Protein AF-A0A1F5UUG7-F1 (afdb_monomer_lite)

Sequence (375 aa):
MRTSQTFKRTALALLLMALLSLFSLSSAMADEDKSVQEKIQQLQAMVNDLEAVVKSLTLQVQKVSETAISDLENFRPRLFTMENLTKDNTFEIKKLSGTVAKLSEMVEALSELPDQVAHLKSYVSDLDANLSSSVEALSNRMGAIELAVSKLQEGVEQSITLTNAFQENLGKLFSRLDADENILGALHGGIGSLAARLDDLEGRTATLSSAVAQVDSLSGMFSQFQVNLAEVAARQDKSETRWAQLKDMLDQLQMDFMQLKQSKGDGTTPATDTTLAARVDRLATRLSEVLTLVESNQKTVVDLQQSFTKMKDQLKIEILASIPNLPTEDTIRITIEEIAAKQIKEAQARADAAQGLAVVALLASMAAIVAALLL

Structure (mmCIF, N/CA/C/O backbone):
data_AF-A0A1F5UUG7-F1
#
_entry.id   AF-A0A1F5UUG7-F1
#
loop_
_atom_site.group_PDB
_atom_site.id
_atom_site.type_symbol
_atom_site.label_atom_id
_atom_site.label_alt_id
_atom_site.label_comp_id
_atom_site.label_asym_id
_atom_site.label_entity_id
_atom_site.label_seq_id
_atom_site.pdbx_PDB_ins_code
_atom_site.Cartn_x
_atom_site.Cartn_y
_atom_site.Cartn_z
_atom_site.occupancy
_atom_site.B_iso_or_equiv
_atom_site.auth_seq_id
_atom_site.auth_comp_id
_atom_site.auth_asym_id
_atom_site.auth_atom_id
_atom_site.pdbx_PDB_model_num
ATOM 1 N N . MET A 1 1 ? 106.999 11.936 -216.682 1.00 47.72 1 MET A N 1
ATOM 2 C CA . MET A 1 1 ? 107.858 13.134 -216.492 1.00 47.72 1 MET A CA 1
ATOM 3 C C . MET A 1 1 ? 106.974 14.220 -215.877 1.00 47.72 1 MET A C 1
ATOM 5 O O . MET A 1 1 ? 106.019 14.568 -216.542 1.00 47.72 1 MET A O 1
ATOM 9 N N . ARG A 1 2 ? 107.084 14.728 -214.639 1.00 37.59 2 ARG A N 1
ATOM 10 C CA . ARG A 1 2 ? 108.198 14.968 -213.698 1.00 37.59 2 ARG A CA 1
ATOM 11 C C . ARG A 1 2 ? 107.673 14.970 -212.226 1.00 37.59 2 ARG A C 1
ATOM 13 O O . ARG A 1 2 ? 106.819 15.774 -211.890 1.00 37.59 2 ARG A O 1
ATOM 20 N N . THR A 1 3 ? 108.213 14.063 -211.399 1.00 40.22 3 THR A N 1
ATOM 21 C CA . THR A 1 3 ? 108.768 14.227 -210.021 1.00 40.22 3 THR A CA 1
ATOM 22 C C . THR A 1 3 ? 107.962 14.779 -208.812 1.00 40.22 3 THR A C 1
ATOM 24 O O . THR A 1 3 ? 107.705 15.970 -208.717 1.00 40.22 3 THR A O 1
ATOM 27 N N . SER A 1 4 ? 107.811 13.928 -207.775 1.00 48.25 4 SER A N 1
ATOM 28 C CA . SER A 1 4 ? 108.182 14.174 -206.355 1.00 48.25 4 SER A CA 1
ATOM 29 C C . SER A 1 4 ? 107.587 15.384 -205.588 1.00 48.25 4 SER A C 1
ATOM 31 O O . SER A 1 4 ? 108.335 16.219 -205.079 1.00 48.25 4 SER A O 1
ATOM 33 N N . GLN A 1 5 ? 106.267 15.446 -205.378 1.00 46.50 5 GLN A N 1
ATOM 34 C CA . GLN A 1 5 ? 105.680 16.254 -204.281 1.00 46.50 5 GLN A CA 1
ATOM 35 C C . GLN A 1 5 ? 104.348 15.707 -203.724 1.00 46.50 5 GLN A C 1
ATOM 37 O O . GLN A 1 5 ? 103.641 16.375 -202.972 1.00 46.50 5 GLN A O 1
ATOM 42 N N . THR A 1 6 ? 104.032 14.453 -204.046 1.00 49.91 6 THR A N 1
ATOM 43 C CA . THR A 1 6 ? 103.043 13.619 -203.360 1.00 49.91 6 THR A CA 1
ATOM 44 C C . THR A 1 6 ? 103.674 13.012 -202.095 1.00 49.91 6 THR A C 1
ATOM 46 O O . THR A 1 6 ? 104.869 12.731 -202.076 1.00 49.91 6 THR A O 1
ATOM 49 N N . PHE A 1 7 ? 102.869 12.796 -201.049 1.00 47.50 7 PHE A N 1
ATOM 50 C CA . PHE A 1 7 ? 103.150 12.054 -199.799 1.00 47.50 7 PHE A CA 1
ATOM 51 C C . PHE A 1 7 ? 103.511 12.857 -198.527 1.00 47.50 7 PHE A C 1
ATOM 53 O O . PHE A 1 7 ? 102.981 12.545 -197.465 1.00 47.50 7 PHE A O 1
ATOM 60 N N . LYS A 1 8 ? 104.306 13.939 -198.575 1.00 50.44 8 LYS A N 1
ATOM 61 C CA . LYS A 1 8 ? 104.693 14.673 -197.337 1.00 50.44 8 LYS A CA 1
ATOM 62 C C . LYS A 1 8 ? 103.622 15.606 -196.755 1.00 50.44 8 LYS A C 1
ATOM 64 O O . LYS A 1 8 ? 103.634 15.867 -195.557 1.00 50.44 8 LYS A O 1
ATOM 69 N N . ARG A 1 9 ? 102.690 16.116 -197.566 1.00 50.03 9 ARG A N 1
ATOM 70 C CA . ARG A 1 9 ? 101.692 17.097 -197.092 1.00 50.03 9 ARG A CA 1
ATOM 71 C C . ARG A 1 9 ? 100.502 16.463 -196.370 1.00 50.03 9 ARG A C 1
ATOM 73 O O . ARG A 1 9 ? 99.949 17.079 -195.470 1.00 50.03 9 ARG A O 1
ATOM 80 N N . THR A 1 10 ? 100.169 15.217 -196.689 1.00 54.16 10 THR A N 1
ATOM 81 C CA . THR A 1 10 ? 99.052 14.502 -196.058 1.00 54.16 10 THR A CA 1
ATOM 82 C C . THR A 1 10 ? 99.427 13.912 -194.689 1.00 54.16 10 THR A C 1
ATOM 84 O O . THR A 1 10 ? 98.571 13.812 -193.820 1.00 54.16 10 THR A O 1
ATOM 87 N N . ALA A 1 11 ? 100.710 13.609 -194.445 1.00 53.19 11 ALA A N 1
ATOM 88 C CA . ALA A 1 11 ? 101.197 13.120 -193.148 1.00 53.19 11 ALA A CA 1
ATOM 89 C C . ALA A 1 11 ? 101.376 14.234 -192.093 1.00 53.19 11 ALA A C 1
ATOM 91 O O . ALA A 1 11 ? 101.198 13.994 -190.901 1.00 53.19 11 ALA A O 1
ATOM 92 N N . LEU A 1 12 ? 101.677 15.469 -192.516 1.00 53.12 12 LEU A N 1
ATOM 93 C CA . LEU A 1 12 ? 101.877 16.597 -191.596 1.00 53.12 12 LEU A CA 1
ATOM 94 C C . LEU A 1 12 ? 100.561 17.068 -190.946 1.00 53.12 12 LEU A C 1
ATOM 96 O O . LEU A 1 12 ? 100.554 17.478 -189.790 1.00 53.12 12 LEU A O 1
ATOM 100 N N . ALA A 1 13 ? 99.439 16.970 -191.666 1.00 55.00 13 ALA A N 1
ATOM 101 C CA . ALA A 1 13 ? 98.134 17.389 -191.152 1.00 55.00 13 ALA A CA 1
ATOM 102 C C . ALA A 1 13 ? 97.595 16.451 -190.051 1.00 55.00 13 ALA A C 1
ATOM 104 O O . ALA A 1 13 ? 96.954 16.916 -189.112 1.00 55.00 13 ALA A O 1
ATOM 105 N N . LEU A 1 14 ? 97.908 15.151 -190.111 1.00 54.53 14 LEU A N 1
ATOM 106 C CA . LEU A 1 14 ? 97.523 14.187 -189.070 1.00 54.53 14 LEU A CA 1
ATOM 107 C C . LEU A 1 14 ? 98.376 14.316 -187.796 1.00 54.53 14 LEU A C 1
ATOM 109 O O . LEU A 1 14 ? 97.864 14.114 -186.697 1.00 54.53 14 LEU A O 1
ATOM 113 N N . LEU A 1 15 ? 99.641 14.732 -187.915 1.00 54.91 15 LEU A N 1
ATOM 114 C CA . LEU A 1 15 ? 100.514 14.967 -186.759 1.00 54.91 15 LEU A CA 1
ATOM 115 C C . LEU A 1 15 ? 100.137 16.250 -185.994 1.00 54.91 15 LEU A C 1
ATOM 117 O O . LEU A 1 15 ? 100.281 16.302 -184.774 1.00 54.91 15 LEU A O 1
ATOM 121 N N . LEU A 1 16 ? 99.572 17.250 -186.682 1.00 52.16 16 LEU A N 1
ATOM 122 C CA . LEU A 1 16 ? 99.054 18.456 -186.031 1.00 52.16 16 LEU A CA 1
ATOM 123 C C . LEU A 1 16 ? 97.769 18.181 -185.226 1.00 52.16 16 LEU A C 1
ATOM 125 O O . LEU A 1 16 ? 97.584 18.767 -184.163 1.00 52.16 16 LEU A O 1
ATOM 129 N N . MET A 1 17 ? 96.913 17.254 -185.675 1.00 55.94 17 MET A N 1
ATOM 130 C CA . MET A 1 17 ? 95.735 16.844 -184.895 1.00 55.94 17 MET A CA 1
ATOM 131 C C . MET A 1 17 ? 96.100 16.025 -183.646 1.00 55.94 17 MET A C 1
ATOM 133 O O . MET A 1 17 ? 95.454 16.191 -182.617 1.00 55.94 17 MET A O 1
ATOM 137 N N . ALA A 1 18 ? 97.161 15.210 -183.685 1.00 54.19 18 ALA A N 1
ATOM 138 C CA . ALA A 1 18 ? 97.620 14.456 -182.511 1.00 54.19 18 ALA A CA 1
ATOM 139 C C . ALA A 1 18 ? 98.280 15.348 -181.434 1.00 54.19 18 ALA A C 1
ATOM 141 O O . ALA A 1 18 ? 98.173 15.070 -180.238 1.00 54.19 18 ALA A O 1
ATOM 142 N N . LEU A 1 19 ? 98.921 16.451 -181.835 1.00 51.53 19 LEU A N 1
ATOM 143 C CA . LEU A 1 19 ? 99.537 17.410 -180.908 1.00 51.53 19 LEU A CA 1
ATOM 144 C C . LEU A 1 19 ? 98.517 18.313 -180.197 1.00 51.53 19 LEU A C 1
ATOM 146 O O . LEU A 1 19 ? 98.765 18.707 -179.060 1.00 51.53 19 LEU A O 1
ATOM 150 N N . LEU A 1 20 ? 97.346 18.574 -180.792 1.00 49.44 20 LEU A N 1
ATOM 151 C CA . LEU A 1 20 ? 96.272 19.292 -180.094 1.00 49.44 20 LEU A CA 1
ATOM 152 C C . LEU A 1 20 ? 95.527 18.431 -179.058 1.00 49.44 20 LEU A C 1
ATOM 154 O O . LEU A 1 20 ? 94.980 18.989 -178.113 1.00 49.44 20 LEU A O 1
ATOM 158 N N . SER A 1 21 ? 95.569 17.097 -179.152 1.00 50.03 21 SER A N 1
ATOM 159 C CA . SER A 1 21 ? 94.991 16.208 -178.128 1.00 50.03 21 SER A CA 1
ATOM 160 C C . SER A 1 21 ? 95.863 16.005 -176.876 1.00 50.03 21 SER A C 1
ATOM 162 O O . SER A 1 21 ? 95.346 15.549 -175.859 1.00 50.03 21 SER A O 1
ATOM 164 N N . LEU A 1 22 ? 97.156 16.368 -176.895 1.00 49.19 22 LEU A N 1
ATOM 165 C CA . LEU A 1 22 ? 98.028 16.295 -175.705 1.00 49.19 22 LEU A CA 1
ATOM 166 C C . LEU A 1 22 ? 97.959 17.540 -174.805 1.00 49.19 22 LEU A C 1
ATOM 168 O O . LEU A 1 22 ? 98.323 17.466 -173.633 1.00 49.19 22 LEU A O 1
ATOM 172 N N . PHE A 1 23 ? 97.454 18.669 -175.306 1.00 50.16 23 PHE A N 1
ATOM 173 C CA . PHE A 1 23 ? 97.333 19.894 -174.506 1.00 50.16 23 PHE A CA 1
ATOM 174 C C . PHE A 1 23 ? 96.116 19.879 -173.558 1.00 50.16 23 PHE A C 1
ATOM 176 O O . PHE A 1 23 ? 96.006 20.727 -172.678 1.00 50.16 23 PHE A O 1
ATOM 183 N N . SER A 1 24 ? 95.235 18.879 -173.677 1.00 48.09 24 SER A N 1
ATOM 184 C CA . SER A 1 24 ? 94.053 18.699 -172.820 1.00 48.09 24 SER A CA 1
ATOM 185 C C . SER A 1 24 ? 94.305 17.877 -171.542 1.00 48.09 24 SER A C 1
ATOM 187 O O . SER A 1 24 ? 93.373 17.693 -170.767 1.00 48.09 24 SER A O 1
ATOM 189 N N . LEU A 1 25 ? 95.532 17.390 -171.293 1.00 49.94 25 LEU A N 1
ATOM 190 C CA . LEU A 1 25 ? 95.871 16.576 -170.106 1.00 49.94 25 LEU A CA 1
ATOM 191 C C . LEU A 1 25 ? 96.761 17.293 -169.067 1.00 49.94 25 LEU A C 1
ATOM 193 O O . LEU A 1 25 ? 96.869 16.829 -167.937 1.00 49.94 25 LEU A O 1
ATOM 197 N N . SER A 1 26 ? 97.371 18.437 -169.403 1.00 50.25 26 SER A N 1
ATOM 198 C CA . SER A 1 26 ? 98.323 19.139 -168.517 1.00 50.25 26 SER A CA 1
ATOM 199 C C . SER A 1 26 ? 97.681 20.154 -167.559 1.00 50.25 26 SER A C 1
ATOM 201 O O . SER A 1 26 ? 98.362 20.642 -166.660 1.00 50.25 26 SER A O 1
ATOM 203 N N . SER A 1 27 ? 96.396 20.485 -167.715 1.00 51.78 27 SER A N 1
ATOM 204 C CA . SER A 1 27 ? 95.697 21.429 -166.828 1.00 51.78 27 SER A CA 1
ATOM 205 C C . SER A 1 27 ? 95.029 20.767 -165.617 1.00 51.78 27 SER A C 1
ATOM 207 O O . SER A 1 27 ? 94.607 21.476 -164.715 1.00 51.78 27 SER A O 1
ATOM 209 N N . ALA A 1 28 ? 94.941 19.432 -165.566 1.00 54.53 28 ALA A N 1
ATOM 210 C CA . ALA A 1 28 ? 94.252 18.713 -164.489 1.00 54.53 28 ALA A CA 1
ATOM 211 C C . ALA A 1 28 ? 95.126 18.436 -163.245 1.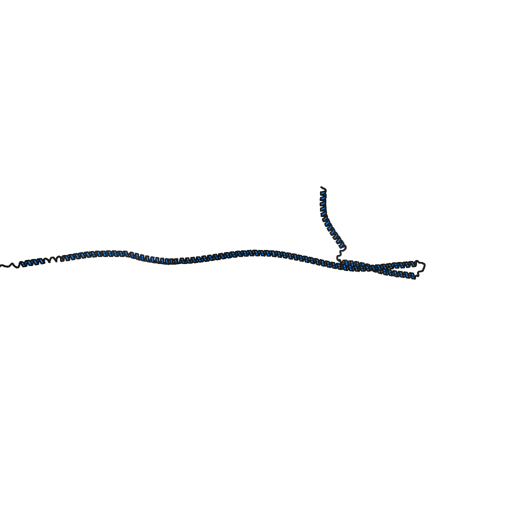00 54.53 28 ALA A C 1
ATOM 213 O O . ALA A 1 28 ? 94.585 18.272 -162.160 1.00 54.53 28 ALA A O 1
ATOM 214 N N . MET A 1 29 ? 96.462 18.417 -163.366 1.00 55.88 29 MET A N 1
ATOM 215 C CA . MET A 1 29 ? 97.364 18.096 -162.239 1.00 55.88 29 MET A CA 1
ATOM 216 C C . MET A 1 29 ? 97.867 19.307 -161.435 1.00 55.88 29 MET A C 1
ATOM 218 O O . MET A 1 29 ? 98.397 19.128 -160.345 1.00 55.88 29 MET A O 1
ATOM 222 N N . ALA A 1 30 ? 97.678 20.539 -161.915 1.00 55.88 30 ALA A N 1
ATOM 223 C CA . ALA A 1 30 ? 98.018 21.749 -161.152 1.00 55.88 30 ALA A CA 1
ATOM 224 C C . ALA A 1 30 ? 96.919 22.166 -160.149 1.00 55.88 30 ALA A C 1
ATOM 226 O O . ALA A 1 30 ? 97.205 22.884 -159.193 1.00 55.88 30 ALA A O 1
ATOM 227 N N . ASP A 1 31 ? 95.679 21.701 -160.340 1.00 55.97 31 ASP A N 1
ATOM 228 C CA . ASP A 1 31 ? 94.555 21.970 -159.429 1.00 55.97 31 ASP A CA 1
ATOM 229 C C . ASP A 1 31 ? 94.564 21.059 -158.182 1.00 55.97 31 ASP A C 1
ATOM 231 O O . ASP A 1 31 ? 94.025 21.421 -157.136 1.00 55.97 31 ASP A O 1
ATOM 235 N N . GLU A 1 32 ? 95.209 19.888 -158.248 1.00 58.16 32 GLU A N 1
ATOM 236 C CA . GLU A 1 32 ? 95.175 18.898 -157.162 1.00 58.16 32 GLU A CA 1
ATOM 237 C C . GLU A 1 32 ? 96.135 19.240 -156.002 1.00 58.16 32 GLU A C 1
ATOM 239 O O . GLU A 1 32 ? 95.782 19.073 -154.835 1.00 58.16 32 GLU A O 1
ATOM 244 N N . ASP A 1 33 ? 97.305 19.818 -156.290 1.00 60.03 33 ASP A N 1
ATOM 245 C CA . ASP A 1 33 ? 98.311 20.192 -155.276 1.00 60.03 33 ASP A CA 1
ATOM 246 C C . ASP A 1 33 ? 97.872 21.417 -154.443 1.00 60.03 33 ASP A C 1
ATOM 248 O O . ASP A 1 33 ? 98.052 21.486 -153.224 1.00 60.03 33 ASP A O 1
ATOM 252 N N . LYS A 1 34 ? 97.161 22.354 -155.084 1.00 65.81 34 LYS A N 1
ATOM 253 C CA . LYS A 1 34 ? 96.557 23.515 -154.416 1.00 65.81 34 LYS A CA 1
ATOM 254 C C . LYS A 1 34 ? 95.441 23.099 -153.447 1.00 65.81 34 LYS A C 1
ATOM 256 O O . LYS A 1 34 ? 95.354 23.620 -152.337 1.00 65.81 34 LYS A O 1
ATOM 261 N N . SER A 1 35 ? 94.659 22.087 -153.828 1.00 71.81 35 SER A N 1
ATOM 262 C CA . SER A 1 35 ? 93.601 21.478 -153.007 1.00 71.81 35 SER A CA 1
ATOM 263 C C . SER A 1 35 ? 94.145 20.793 -151.742 1.00 71.81 35 SER A C 1
ATOM 265 O O . SER A 1 35 ? 93.545 20.891 -150.668 1.00 71.81 35 SER A O 1
ATOM 267 N N . VAL A 1 36 ? 95.313 20.144 -151.811 1.00 74.06 36 VAL A N 1
ATOM 268 C CA . VAL A 1 36 ? 95.949 19.534 -150.626 1.00 74.06 36 VAL A CA 1
ATOM 269 C C . VAL A 1 36 ? 96.448 20.601 -149.649 1.00 74.06 36 VAL A C 1
ATOM 271 O O . VAL A 1 36 ? 96.260 20.466 -148.439 1.00 74.06 36 VAL A O 1
ATOM 274 N N . GLN A 1 37 ? 97.041 21.683 -150.151 1.00 70.00 37 GLN A N 1
ATOM 275 C CA . GLN A 1 37 ? 97.552 22.763 -149.307 1.00 70.00 37 GLN A CA 1
ATOM 276 C C . GLN A 1 37 ? 96.420 23.540 -148.616 1.00 70.00 37 GLN A C 1
ATOM 278 O O . GLN A 1 37 ? 96.522 23.854 -147.426 1.00 70.00 37 GLN A O 1
ATOM 283 N N . GLU A 1 38 ? 95.310 23.765 -149.325 1.00 74.62 38 GLU A N 1
ATOM 284 C CA . GLU A 1 38 ? 94.077 24.306 -148.746 1.00 74.62 38 GLU A CA 1
ATOM 285 C C . GLU A 1 38 ? 93.524 23.382 -147.652 1.00 74.62 38 GLU A C 1
ATOM 287 O O . GLU A 1 38 ? 93.192 23.865 -146.572 1.00 74.62 38 GLU A O 1
ATOM 292 N N . LYS A 1 39 ? 93.527 22.054 -147.848 1.00 78.31 39 LYS A N 1
ATOM 293 C CA . LYS A 1 39 ? 93.129 21.091 -146.803 1.00 78.31 39 LYS A CA 1
ATOM 294 C C . LYS A 1 39 ? 94.040 21.109 -145.579 1.00 78.31 39 LYS A C 1
ATOM 296 O O . LYS A 1 39 ? 93.538 20.967 -144.469 1.00 78.31 39 LYS A O 1
ATOM 301 N N . ILE A 1 40 ? 95.354 21.277 -145.741 1.00 78.19 40 ILE A N 1
ATOM 302 C CA . ILE A 1 40 ? 96.282 21.383 -144.601 1.00 78.19 40 ILE A CA 1
ATOM 303 C C . ILE A 1 40 ? 96.005 22.662 -143.811 1.00 78.19 40 ILE A C 1
ATOM 305 O O . ILE A 1 40 ? 95.895 22.605 -142.589 1.00 78.19 40 ILE A O 1
ATOM 309 N N . GLN A 1 41 ? 95.822 23.799 -144.488 1.00 75.62 41 GLN A N 1
ATOM 310 C CA . GLN A 1 41 ? 95.442 25.042 -143.811 1.00 75.62 41 GLN A CA 1
ATOM 311 C C . GLN A 1 41 ? 94.080 24.920 -143.124 1.00 75.62 41 GLN A C 1
ATOM 313 O O . GLN A 1 41 ? 93.916 25.389 -141.999 1.00 75.62 41 GLN A O 1
ATOM 318 N N . GLN A 1 42 ? 93.127 24.237 -143.759 1.00 80.44 42 GLN A N 1
ATOM 319 C CA . GLN A 1 42 ? 91.809 23.975 -143.195 1.00 80.44 42 GLN A CA 1
ATOM 320 C C . GLN A 1 42 ? 91.895 23.070 -141.959 1.00 80.44 42 GLN A C 1
ATOM 322 O O . GLN A 1 42 ? 91.279 23.372 -140.943 1.00 80.44 42 GLN A O 1
ATOM 327 N N . LEU A 1 43 ? 92.714 22.016 -141.993 1.00 80.94 43 LEU A N 1
ATOM 328 C CA . LEU A 1 43 ? 92.980 21.156 -140.838 1.00 80.94 43 LEU A CA 1
ATOM 329 C C . LEU A 1 43 ? 93.669 21.920 -139.706 1.00 80.94 43 LEU A C 1
ATOM 331 O O . LEU A 1 43 ? 93.343 21.705 -138.546 1.00 80.94 43 LEU A O 1
ATOM 335 N N . GLN A 1 44 ? 94.583 22.834 -140.018 1.00 80.44 44 GLN A N 1
ATOM 336 C CA . GLN A 1 44 ? 95.275 23.638 -139.013 1.00 80.44 44 GLN A CA 1
ATOM 337 C C . GLN A 1 44 ? 94.339 24.659 -138.358 1.00 80.44 44 GLN A C 1
ATOM 339 O O . GLN A 1 44 ? 94.374 24.835 -137.142 1.00 80.44 44 GLN A O 1
ATOM 344 N N . ALA A 1 45 ? 93.449 25.269 -139.146 1.00 78.00 45 ALA A N 1
ATOM 345 C CA . ALA A 1 45 ? 92.361 26.092 -138.630 1.00 78.00 45 ALA A CA 1
ATOM 346 C C . ALA A 1 45 ? 91.419 25.266 -137.742 1.00 78.00 45 ALA A C 1
ATOM 348 O O . ALA A 1 45 ? 91.140 25.668 -136.618 1.00 78.00 45 ALA A O 1
ATOM 349 N N . MET A 1 46 ? 91.028 24.065 -138.181 1.00 81.19 46 MET A N 1
ATOM 350 C CA . MET A 1 46 ? 90.205 23.151 -137.383 1.00 81.19 46 MET A CA 1
ATOM 351 C C . MET A 1 46 ? 90.889 22.722 -136.081 1.00 81.19 46 MET A C 1
ATOM 353 O O . MET A 1 46 ? 90.218 22.610 -135.062 1.00 81.19 46 MET A O 1
ATOM 357 N N . VAL A 1 47 ? 92.203 22.481 -136.084 1.00 85.06 47 VAL A N 1
ATOM 358 C CA . VAL A 1 47 ? 92.965 22.142 -134.871 1.00 85.06 47 VAL A CA 1
ATOM 359 C C . VAL A 1 47 ? 93.005 23.326 -133.908 1.00 85.06 47 VAL A C 1
ATOM 361 O O . VAL A 1 47 ? 92.802 23.132 -132.713 1.00 85.06 47 VAL A O 1
ATOM 364 N N . ASN A 1 48 ? 93.200 24.545 -134.412 1.00 83.19 48 ASN A N 1
ATOM 365 C CA . ASN A 1 48 ? 93.181 25.752 -133.584 1.00 83.19 48 ASN A CA 1
ATOM 366 C C . ASN A 1 48 ? 91.787 26.017 -132.995 1.00 83.19 48 ASN A C 1
ATOM 368 O O . ASN A 1 48 ? 91.666 26.340 -131.812 1.00 83.19 48 ASN A O 1
ATOM 372 N N . ASP A 1 49 ? 90.732 25.825 -133.789 1.00 85.62 49 ASP A N 1
ATOM 373 C CA . ASP A 1 49 ? 89.348 25.912 -133.321 1.00 85.62 49 ASP A CA 1
ATOM 374 C C . ASP A 1 49 ? 89.056 24.830 -132.278 1.00 85.62 49 ASP A C 1
ATOM 376 O O . ASP A 1 49 ? 88.433 25.103 -131.252 1.00 85.62 49 ASP A O 1
ATOM 380 N N . LEU A 1 50 ? 89.558 23.610 -132.486 1.00 85.94 50 LEU A N 1
ATOM 381 C CA . LEU A 1 50 ? 89.419 22.523 -131.524 1.00 85.94 50 LEU A CA 1
ATOM 382 C C . LEU A 1 50 ? 90.161 22.834 -130.219 1.00 85.94 50 LEU A C 1
ATOM 384 O O . LEU A 1 50 ? 89.625 22.579 -129.145 1.00 85.94 50 LEU A O 1
ATOM 388 N N . GLU A 1 51 ? 91.350 23.435 -130.279 1.00 88.00 51 GLU A N 1
ATOM 389 C CA . GLU A 1 51 ? 92.076 23.893 -129.092 1.00 88.00 51 GLU A CA 1
ATOM 390 C C . GLU A 1 51 ? 91.286 24.975 -128.337 1.00 88.00 51 GLU A C 1
ATOM 392 O O . GLU A 1 51 ? 91.190 24.938 -127.105 1.00 88.00 51 GLU A O 1
ATOM 397 N N . ALA A 1 52 ? 90.663 25.910 -129.058 1.00 84.00 52 ALA A N 1
ATOM 398 C CA . ALA A 1 52 ? 89.798 26.926 -128.468 1.00 84.00 52 ALA A CA 1
ATOM 399 C C . ALA A 1 52 ? 88.552 26.307 -127.811 1.00 84.00 52 ALA A C 1
ATOM 401 O O . ALA A 1 52 ? 88.193 26.681 -126.690 1.00 84.00 52 ALA A O 1
ATOM 402 N N . VAL A 1 53 ? 87.931 25.316 -128.458 1.00 88.75 53 VAL A N 1
ATOM 403 C CA . VAL A 1 53 ? 86.811 24.544 -127.904 1.00 88.75 53 VAL A CA 1
ATOM 404 C C . VAL A 1 53 ? 87.247 23.791 -126.649 1.00 88.75 53 VAL A C 1
ATOM 406 O O . VAL A 1 53 ? 86.566 23.883 -125.634 1.00 88.75 53 VAL A O 1
ATOM 409 N N . VAL A 1 54 ? 88.399 23.116 -126.657 1.00 89.44 54 VAL A N 1
ATOM 410 C CA . VAL A 1 54 ? 88.933 22.407 -125.482 1.00 89.44 54 VAL A CA 1
ATOM 411 C C . VAL A 1 54 ? 89.200 23.371 -124.329 1.00 89.44 54 VAL A C 1
ATOM 413 O O . VAL A 1 54 ? 88.822 23.069 -123.197 1.00 89.44 54 VAL A O 1
ATOM 416 N N . LYS A 1 55 ? 89.775 24.553 -124.580 1.00 89.62 55 LYS A N 1
ATOM 417 C CA . LYS A 1 55 ? 89.945 25.586 -123.543 1.00 89.62 55 LYS A CA 1
ATOM 418 C C . LYS A 1 55 ? 88.602 26.073 -123.008 1.00 89.62 55 LYS A C 1
ATOM 420 O O . LYS A 1 55 ? 88.442 26.189 -121.795 1.00 89.62 55 LYS A O 1
ATOM 425 N N . SER A 1 56 ? 87.626 26.304 -123.886 1.00 89.12 56 SER A N 1
ATOM 426 C CA . SER A 1 56 ? 86.273 26.704 -123.488 1.00 89.12 56 SER A CA 1
ATOM 427 C C . SER A 1 56 ? 85.595 25.635 -122.630 1.00 89.12 56 SER A C 1
ATOM 429 O O . SER A 1 56 ? 85.084 25.950 -121.559 1.00 89.12 56 SER A O 1
ATOM 431 N N . LEU A 1 57 ? 85.654 24.365 -123.041 1.00 90.50 57 LEU A N 1
ATOM 432 C CA . LEU A 1 57 ? 85.144 23.240 -122.261 1.00 90.50 57 LEU A CA 1
ATOM 433 C C . LEU A 1 57 ? 85.880 23.094 -120.933 1.00 90.50 57 LEU A C 1
ATOM 435 O O . LEU A 1 57 ? 85.232 22.866 -119.922 1.00 90.50 57 LEU A O 1
ATOM 439 N N . THR A 1 58 ? 87.200 23.268 -120.906 1.00 89.88 58 THR A N 1
ATOM 440 C CA . THR A 1 58 ? 87.990 23.204 -119.668 1.00 89.88 58 THR A CA 1
ATOM 441 C C . THR A 1 58 ? 87.519 24.264 -118.679 1.00 89.88 58 THR A C 1
ATOM 443 O O . THR A 1 58 ? 87.273 23.955 -117.517 1.00 89.88 58 THR A O 1
ATOM 446 N N . LEU A 1 59 ? 87.296 25.493 -119.149 1.00 90.25 59 LEU A N 1
ATOM 447 C CA . LEU A 1 59 ? 86.765 26.576 -118.324 1.00 90.25 59 LEU A CA 1
ATOM 448 C C . LEU A 1 59 ? 85.310 26.339 -117.905 1.00 90.25 59 LEU A C 1
ATOM 450 O O . LEU A 1 59 ? 84.948 26.652 -116.775 1.00 90.25 59 LEU A O 1
ATOM 454 N N . GLN A 1 60 ? 84.468 25.777 -118.777 1.00 91.19 60 GLN A N 1
ATOM 455 C CA . GLN A 1 60 ? 83.094 25.412 -118.422 1.00 91.19 60 GLN A CA 1
ATOM 456 C C . GLN A 1 60 ? 83.066 24.309 -117.364 1.00 91.19 60 GLN A C 1
ATOM 458 O O . GLN A 1 60 ? 82.352 24.444 -116.376 1.00 91.19 60 GLN A O 1
ATOM 463 N N . VAL A 1 61 ? 83.870 23.257 -117.531 1.00 89.81 61 VAL A N 1
ATOM 464 C CA . VAL A 1 61 ? 84.021 22.173 -116.554 1.00 89.81 61 VAL A CA 1
ATOM 465 C C . VAL A 1 61 ? 84.538 22.728 -115.235 1.00 89.81 61 VAL A C 1
ATOM 467 O O . VAL A 1 61 ? 83.973 22.410 -114.193 1.00 89.81 61 VAL A O 1
ATOM 470 N N . GLN A 1 62 ? 85.540 23.606 -115.268 1.00 91.25 62 GLN A N 1
ATOM 471 C CA . GLN A 1 62 ? 86.058 24.250 -114.069 1.00 91.25 62 GLN A CA 1
ATOM 472 C C . GLN A 1 62 ? 84.970 25.076 -113.374 1.00 91.25 62 GLN A C 1
ATOM 474 O O . GLN A 1 62 ? 84.684 24.832 -112.206 1.00 91.25 62 GLN A O 1
ATOM 479 N N . LYS A 1 63 ? 84.269 25.954 -114.097 1.00 90.00 63 LYS A N 1
ATOM 480 C CA . LYS A 1 63 ? 83.181 26.768 -113.540 1.00 90.00 63 LYS A CA 1
ATOM 481 C C . LYS A 1 63 ? 82.047 25.919 -112.962 1.00 90.00 63 LYS A C 1
ATOM 483 O O . LYS A 1 63 ? 81.539 26.228 -111.886 1.00 90.00 63 LYS A O 1
ATOM 488 N N . VAL A 1 64 ? 81.644 24.854 -113.657 1.00 89.38 64 VAL A N 1
ATOM 489 C CA . VAL A 1 64 ? 80.618 23.915 -113.177 1.00 89.38 64 VAL A CA 1
ATOM 490 C C . VAL A 1 64 ? 81.107 23.183 -111.930 1.00 89.38 64 VAL A C 1
ATOM 492 O O . VAL A 1 64 ? 80.351 23.077 -110.970 1.00 89.38 64 VAL A O 1
ATOM 495 N N . SER A 1 65 ? 82.363 22.731 -111.906 1.00 88.81 65 SER A N 1
ATOM 496 C CA . SER A 1 65 ? 82.947 22.059 -110.743 1.00 88.81 65 SER A CA 1
ATOM 497 C C . SER A 1 65 ? 83.044 22.984 -109.531 1.00 88.81 65 SER A C 1
ATOM 499 O O . SER A 1 65 ? 82.620 22.596 -108.451 1.00 88.81 65 SER A O 1
ATOM 501 N N . GLU A 1 66 ? 83.501 24.224 -109.709 1.00 90.38 66 GLU A N 1
ATOM 502 C CA . GLU A 1 66 ? 83.595 25.224 -108.642 1.00 90.38 66 GLU A CA 1
ATOM 503 C C . GLU A 1 66 ? 82.207 25.588 -108.105 1.00 90.38 66 GLU A C 1
ATOM 505 O O . GLU A 1 66 ? 82.019 25.669 -106.893 1.00 90.38 66 GLU A O 1
ATOM 510 N N . THR A 1 67 ? 81.211 25.721 -108.989 1.00 89.75 67 THR A N 1
ATOM 511 C CA . THR A 1 67 ? 79.816 25.972 -108.591 1.00 89.75 67 THR A CA 1
ATOM 512 C C . THR A 1 67 ? 79.245 24.788 -107.808 1.00 89.75 67 THR A C 1
ATOM 514 O O . THR A 1 67 ? 78.718 24.975 -106.718 1.00 89.75 67 THR A O 1
ATOM 517 N N . ALA A 1 68 ? 79.405 23.558 -108.307 1.00 87.69 68 ALA A N 1
ATOM 518 C CA . ALA A 1 68 ? 78.910 22.356 -107.638 1.00 87.69 68 ALA A CA 1
ATOM 519 C C . ALA A 1 68 ? 79.601 22.109 -106.286 1.00 87.69 68 ALA A C 1
ATOM 521 O O . ALA A 1 68 ? 78.947 21.702 -105.327 1.00 87.69 68 ALA A O 1
ATOM 522 N N . ILE A 1 69 ? 80.909 22.376 -106.193 1.00 90.69 69 ILE A N 1
ATOM 523 C CA . ILE A 1 69 ? 81.664 22.309 -104.936 1.00 90.69 69 ILE A CA 1
ATOM 524 C C . ILE A 1 69 ? 81.147 23.369 -103.964 1.00 90.69 69 ILE A C 1
ATOM 526 O O . ILE A 1 69 ? 80.855 23.029 -102.822 1.00 90.69 69 ILE A O 1
ATOM 530 N N . SER A 1 70 ? 80.963 24.616 -104.407 1.00 88.31 70 SER A N 1
ATOM 531 C CA . SER A 1 70 ? 80.426 25.685 -103.559 1.00 88.31 70 SER A CA 1
ATOM 532 C C . SER A 1 70 ? 79.015 25.366 -103.053 1.00 88.31 70 SER A C 1
ATOM 534 O O . SER A 1 70 ? 78.735 25.518 -101.864 1.00 88.31 70 SER A O 1
ATOM 536 N N . ASP A 1 71 ? 78.136 24.844 -103.911 1.00 90.81 71 ASP A N 1
ATOM 537 C CA . ASP A 1 71 ? 76.790 24.419 -103.521 1.00 90.81 71 ASP A CA 1
ATOM 538 C C . ASP A 1 71 ? 76.825 23.264 -102.507 1.00 90.81 71 ASP A C 1
ATOM 540 O O . ASP A 1 71 ? 76.072 23.281 -101.530 1.00 90.81 71 ASP A O 1
ATOM 544 N N . LEU A 1 72 ? 77.732 22.293 -102.680 1.00 90.12 72 LEU A N 1
ATOM 545 C CA . LEU A 1 72 ? 77.953 21.200 -101.725 1.00 90.12 72 LEU A CA 1
ATOM 546 C C . LEU A 1 72 ? 78.499 21.704 -100.382 1.00 90.12 72 LEU A C 1
ATOM 548 O O . LEU A 1 72 ? 78.031 21.270 -99.324 1.00 90.12 72 LEU A O 1
ATOM 552 N N . GLU A 1 73 ? 79.451 22.636 -100.405 1.00 89.19 73 GLU A N 1
ATOM 553 C CA . GLU A 1 73 ? 79.994 23.271 -99.203 1.00 89.19 73 GLU A CA 1
ATOM 554 C C . GLU A 1 73 ? 78.917 24.063 -98.455 1.00 89.19 73 GLU A C 1
ATOM 556 O O . GLU A 1 73 ? 78.830 23.960 -97.231 1.00 89.19 73 GLU A O 1
ATOM 561 N N . ASN A 1 74 ? 78.027 24.751 -99.176 1.00 90.06 74 ASN A N 1
ATOM 562 C CA . ASN A 1 74 ? 76.867 25.444 -98.613 1.00 90.06 74 ASN A CA 1
ATOM 563 C C . ASN A 1 74 ? 75.789 24.478 -98.082 1.00 90.06 74 ASN A C 1
ATOM 565 O O . ASN A 1 74 ? 75.033 24.822 -97.167 1.00 90.06 74 ASN A O 1
ATOM 569 N N . PHE A 1 75 ? 75.706 23.254 -98.613 1.00 92.38 75 PHE A N 1
ATOM 570 C CA . PHE A 1 75 ? 74.755 22.237 -98.154 1.00 92.38 75 PHE A CA 1
ATOM 571 C C . PHE A 1 75 ? 75.182 21.578 -96.837 1.00 92.38 75 PHE A C 1
ATOM 573 O O . PHE A 1 75 ? 74.338 21.238 -96.006 1.00 92.38 75 PHE A O 1
ATOM 580 N N . ARG A 1 76 ? 76.491 21.432 -96.608 1.00 91.25 76 ARG A N 1
ATOM 581 C CA . ARG A 1 76 ? 77.057 20.798 -95.408 1.00 91.25 76 ARG A CA 1
ATOM 582 C C . ARG A 1 76 ? 76.579 21.404 -94.076 1.00 91.25 76 ARG A C 1
ATOM 584 O O . ARG A 1 76 ? 76.127 20.631 -93.229 1.00 91.25 76 ARG A O 1
ATOM 591 N N . PRO A 1 77 ? 76.622 22.733 -93.846 1.00 91.25 77 PRO A N 1
ATOM 592 C CA . PRO A 1 77 ? 76.116 23.312 -92.603 1.00 91.25 77 PRO A CA 1
ATOM 593 C C . PRO A 1 77 ? 74.601 23.130 -92.462 1.00 91.25 77 PRO A C 1
ATOM 595 O O . PRO A 1 77 ? 74.125 22.862 -91.363 1.00 91.25 77 PRO A O 1
ATOM 598 N N . ARG A 1 78 ? 73.840 23.184 -93.567 1.00 93.56 78 ARG A N 1
ATOM 599 C CA . ARG A 1 78 ? 72.387 22.937 -93.554 1.00 93.56 78 ARG A CA 1
ATOM 600 C C . ARG A 1 78 ? 72.062 21.502 -93.140 1.00 93.56 78 ARG A C 1
ATOM 602 O O . ARG A 1 78 ? 71.141 21.299 -92.354 1.00 93.56 78 ARG A O 1
ATOM 609 N N . LEU A 1 79 ? 72.833 20.527 -93.629 1.00 94.00 79 LEU A N 1
ATOM 610 C CA . LEU A 1 79 ? 72.707 19.122 -93.237 1.00 94.00 79 LEU A CA 1
ATOM 611 C C . LEU A 1 79 ? 72.985 18.938 -91.739 1.00 94.00 79 LEU A C 1
ATOM 613 O O . LEU A 1 79 ? 72.210 18.278 -91.055 1.00 94.00 79 LEU A O 1
ATOM 617 N N . PHE A 1 80 ? 74.034 19.579 -91.218 1.00 92.94 80 PHE A N 1
ATOM 618 C CA . PHE A 1 80 ? 74.350 19.543 -89.788 1.00 92.94 80 PHE A CA 1
ATOM 619 C C . PHE A 1 80 ? 73.236 20.164 -88.927 1.00 92.94 80 PHE A C 1
ATOM 621 O O . PHE A 1 80 ? 72.829 19.583 -87.922 1.00 92.94 80 PHE A O 1
ATOM 628 N N . THR A 1 81 ? 72.682 21.311 -89.336 1.00 94.38 81 THR A N 1
ATOM 629 C CA . THR A 1 81 ? 71.524 21.919 -88.660 1.00 94.38 81 THR A CA 1
ATOM 630 C C . THR A 1 81 ? 70.313 20.988 -88.674 1.00 94.38 81 THR A C 1
ATOM 632 O O . THR A 1 81 ? 69.653 20.830 -87.650 1.00 94.38 81 THR A O 1
ATOM 635 N N . MET A 1 82 ? 70.033 20.342 -89.808 1.00 94.50 82 MET A N 1
ATOM 636 C CA . MET A 1 82 ? 68.922 19.398 -89.931 1.00 94.50 82 MET A CA 1
ATOM 637 C C . MET A 1 82 ? 69.114 18.163 -89.038 1.00 94.50 82 MET A C 1
ATOM 639 O O . MET A 1 82 ? 68.153 17.705 -88.418 1.00 94.50 82 MET A O 1
ATOM 643 N N . GLU A 1 83 ? 70.338 17.645 -88.923 1.00 95.31 83 GLU A N 1
ATOM 644 C CA . GLU A 1 83 ? 70.651 16.524 -88.031 1.00 95.31 83 GLU A CA 1
ATOM 645 C C . GLU A 1 83 ? 70.411 16.893 -86.560 1.00 95.31 83 GLU A C 1
ATOM 647 O O . GLU A 1 83 ? 69.789 16.125 -85.823 1.00 95.31 83 GLU A O 1
ATOM 652 N N . ASN A 1 84 ? 70.835 18.088 -86.139 1.00 94.50 84 ASN A N 1
ATOM 653 C CA . ASN A 1 84 ? 70.606 18.560 -84.773 1.00 94.50 84 ASN A CA 1
ATOM 654 C C . ASN A 1 84 ? 69.116 18.773 -84.485 1.00 94.50 84 ASN A C 1
ATOM 656 O O . ASN A 1 84 ? 68.620 18.248 -83.494 1.00 94.50 84 ASN A O 1
ATOM 660 N N . LEU A 1 85 ? 68.374 19.416 -85.395 1.00 96.56 85 LEU A N 1
ATOM 661 C CA . LEU A 1 85 ? 66.917 19.550 -85.266 1.00 96.56 85 LEU A CA 1
ATOM 662 C C . LEU A 1 85 ? 66.220 18.187 -85.180 1.00 96.56 85 LEU A C 1
ATOM 664 O O . LEU A 1 85 ? 65.256 18.024 -84.438 1.00 96.56 85 LEU A O 1
ATOM 668 N N . THR A 1 86 ? 66.713 17.188 -85.913 1.00 95.50 86 THR A N 1
ATOM 669 C CA . THR A 1 86 ? 66.176 15.822 -85.850 1.00 95.50 86 THR A CA 1
ATOM 670 C C . THR A 1 86 ? 66.417 15.192 -84.476 1.00 95.50 86 THR A C 1
ATOM 672 O O . THR A 1 86 ? 65.511 14.556 -83.931 1.00 95.50 86 THR A O 1
ATOM 675 N N . LYS A 1 87 ? 67.602 15.387 -83.883 1.00 95.69 87 LYS A N 1
ATOM 676 C CA . LYS A 1 87 ? 67.919 14.917 -82.523 1.00 95.69 87 LYS A CA 1
ATOM 677 C C . LYS A 1 87 ? 67.058 15.617 -81.471 1.00 95.69 87 LYS A C 1
ATOM 679 O O . LYS A 1 87 ? 66.465 14.930 -80.640 1.00 95.69 87 LYS A O 1
ATOM 684 N N . ASP A 1 88 ? 66.930 16.938 -81.554 1.00 96.75 88 ASP A N 1
ATOM 685 C CA . ASP A 1 88 ? 66.123 17.737 -80.627 1.00 96.75 88 ASP A CA 1
ATOM 686 C C . ASP A 1 88 ? 64.644 17.334 -80.697 1.00 96.75 88 ASP A C 1
ATOM 688 O O . ASP A 1 88 ? 64.027 17.027 -79.676 1.00 96.75 88 ASP A O 1
ATOM 692 N N . ASN A 1 89 ? 64.095 17.203 -81.908 1.00 96.75 89 ASN A N 1
ATOM 693 C CA . ASN A 1 89 ? 62.724 16.733 -82.105 1.00 96.75 89 ASN A CA 1
ATOM 694 C C . ASN A 1 89 ? 62.526 15.308 -81.578 1.00 96.75 89 ASN A C 1
ATOM 696 O O . ASN A 1 89 ? 61.497 15.014 -80.975 1.00 96.75 89 ASN A O 1
ATOM 700 N N . THR A 1 90 ? 63.507 14.418 -81.757 1.00 96.56 90 THR A N 1
ATOM 701 C CA . THR A 1 90 ? 63.447 13.053 -81.207 1.00 96.56 90 THR A CA 1
ATOM 702 C C . THR A 1 90 ? 63.382 13.075 -79.679 1.00 96.56 90 THR A C 1
ATOM 704 O O . THR A 1 90 ? 62.619 12.316 -79.075 1.00 96.56 90 THR A O 1
ATOM 707 N N . PHE A 1 91 ? 64.155 13.955 -79.041 1.00 95.88 91 PHE A N 1
ATOM 708 C CA . PHE A 1 91 ? 64.136 14.120 -77.592 1.00 95.88 91 PHE A CA 1
ATOM 709 C C . PHE A 1 91 ? 62.790 14.665 -77.092 1.00 95.88 91 PHE A C 1
ATOM 711 O O . PHE A 1 91 ? 62.203 14.087 -76.173 1.00 95.88 91 PHE A O 1
ATOM 718 N N . GLU A 1 92 ? 62.254 15.711 -77.725 1.00 97.44 92 GLU A N 1
ATOM 719 C CA . GLU A 1 92 ? 60.951 16.280 -77.357 1.00 97.44 92 GLU A CA 1
ATOM 720 C C . GLU A 1 92 ? 59.798 15.292 -77.589 1.00 97.44 92 GLU A C 1
ATOM 722 O O . GLU A 1 92 ? 58.919 15.170 -76.737 1.00 97.44 92 GLU A O 1
ATOM 727 N N . ILE A 1 93 ? 59.832 14.496 -78.665 1.00 97.25 93 ILE A N 1
ATOM 728 C CA . ILE A 1 93 ? 58.861 13.411 -78.894 1.00 97.25 93 ILE A CA 1
ATOM 729 C C . ILE A 1 93 ? 58.913 12.390 -77.754 1.00 97.25 93 ILE A C 1
ATOM 731 O O . ILE A 1 93 ? 57.869 11.969 -77.252 1.00 97.25 93 ILE A O 1
ATOM 735 N N . LYS A 1 94 ? 60.111 12.007 -77.296 1.00 96.44 94 LYS A N 1
ATOM 736 C CA . LYS A 1 94 ? 60.258 11.068 -76.176 1.00 96.44 94 LYS A CA 1
ATOM 737 C C . LYS A 1 94 ? 59.695 11.646 -74.875 1.00 96.44 94 LYS A C 1
ATOM 739 O O . LYS A 1 94 ? 59.024 10.936 -74.127 1.00 96.44 94 LYS A O 1
ATOM 744 N N . LYS A 1 95 ? 59.931 12.934 -74.619 1.00 96.88 95 LYS A N 1
ATOM 745 C CA . LYS A 1 95 ? 59.379 13.647 -73.461 1.00 96.88 95 LYS A CA 1
ATOM 746 C C . LYS A 1 95 ? 57.850 13.712 -73.520 1.00 96.88 95 LYS A C 1
ATOM 748 O O . LYS A 1 95 ? 57.196 13.344 -72.546 1.00 96.88 95 LYS A O 1
ATOM 753 N N . LEU A 1 96 ? 57.289 14.092 -74.669 1.00 97.19 96 LEU A N 1
ATOM 754 C CA . LEU A 1 96 ? 55.845 14.114 -74.909 1.00 97.19 96 LEU A CA 1
ATOM 755 C C . LEU A 1 96 ? 55.222 12.731 -74.725 1.00 97.19 96 LEU A C 1
ATOM 757 O O . LEU A 1 96 ? 54.198 12.617 -74.062 1.00 97.19 96 LEU A O 1
ATOM 761 N N . SER A 1 97 ? 55.864 11.674 -75.227 1.00 96.19 97 SER A N 1
ATOM 762 C CA . SER A 1 97 ? 55.402 10.297 -75.031 1.00 96.19 97 SER A CA 1
ATOM 763 C C . SER A 1 97 ? 55.307 9.924 -73.549 1.00 96.19 97 SER A C 1
ATOM 765 O O . SER A 1 97 ? 54.350 9.262 -73.155 1.00 96.19 97 SER A O 1
ATOM 767 N N . GLY A 1 98 ? 56.261 10.360 -72.720 1.00 96.62 98 GLY A N 1
ATOM 768 C CA . GLY A 1 98 ? 56.206 10.150 -71.271 1.00 96.62 98 GLY A CA 1
ATOM 769 C C . GLY A 1 98 ? 55.064 10.923 -70.606 1.00 96.62 98 GLY A C 1
ATOM 770 O O . GLY A 1 98 ? 54.364 10.386 -69.749 1.00 96.62 98 GLY A O 1
ATOM 771 N N . THR A 1 99 ? 54.827 12.169 -71.025 1.00 96.94 99 THR A N 1
ATOM 772 C CA . THR A 1 99 ? 53.684 12.960 -70.544 1.00 96.94 99 THR A CA 1
ATOM 773 C C . THR A 1 99 ? 52.351 12.331 -70.943 1.00 96.94 99 THR A C 1
ATOM 775 O O . THR A 1 99 ? 51.458 12.246 -70.106 1.00 96.94 99 THR A O 1
ATOM 778 N N . VAL A 1 100 ? 52.224 11.851 -72.183 1.00 97.12 100 VAL A N 1
ATOM 779 C CA . VAL A 1 100 ? 51.019 11.165 -72.668 1.00 97.12 100 VAL A CA 1
ATOM 780 C C . VAL A 1 100 ? 50.760 9.894 -71.865 1.00 97.12 100 VAL A C 1
ATOM 782 O O . VAL A 1 100 ? 49.637 9.707 -71.419 1.00 97.12 100 VAL A O 1
ATOM 785 N N . ALA A 1 101 ? 51.785 9.078 -71.598 1.00 96.06 101 ALA A N 1
ATOM 786 C CA . ALA A 1 101 ? 51.632 7.877 -70.775 1.00 96.06 101 ALA A CA 1
ATOM 787 C C . ALA A 1 101 ? 51.083 8.204 -69.374 1.00 96.06 101 ALA A C 1
ATOM 789 O O . ALA A 1 101 ? 50.109 7.599 -68.933 1.00 96.06 101 ALA A O 1
ATOM 790 N N . LYS A 1 102 ? 51.634 9.231 -68.715 1.00 96.81 102 LYS A N 1
ATOM 791 C CA . LYS A 1 102 ? 51.149 9.676 -67.401 1.00 96.81 102 LYS A CA 1
ATOM 792 C C . LYS A 1 102 ? 49.716 10.218 -67.454 1.00 96.81 102 LYS A C 1
ATOM 794 O O . LYS A 1 102 ? 48.936 9.987 -66.536 1.00 96.81 102 LYS A O 1
ATOM 799 N N . LEU A 1 103 ? 49.362 10.946 -68.515 1.00 96.81 103 LEU A N 1
ATOM 800 C CA . LEU A 1 103 ? 47.991 11.420 -68.713 1.00 96.81 103 LEU A CA 1
ATOM 801 C C . LEU A 1 103 ? 47.022 10.255 -68.928 1.00 96.81 103 LEU A C 1
ATOM 803 O O . LEU A 1 103 ? 45.931 10.292 -68.372 1.00 96.81 103 LEU A O 1
ATOM 807 N N . SER A 1 104 ? 47.413 9.218 -69.670 1.00 96.31 104 SER A N 1
ATOM 808 C CA . SER A 1 104 ? 46.599 8.012 -69.847 1.00 96.31 104 SER A CA 1
ATOM 809 C C . SER A 1 104 ? 46.327 7.306 -68.520 1.00 96.31 104 SER A C 1
ATOM 811 O O . SER A 1 104 ? 45.180 6.970 -68.254 1.00 96.31 104 SER A O 1
ATOM 813 N N . GLU A 1 105 ? 47.332 7.161 -67.651 1.00 96.25 105 GLU A N 1
ATOM 814 C CA . GLU A 1 105 ? 47.142 6.602 -66.302 1.00 96.25 105 GLU A CA 1
ATOM 815 C C . GLU A 1 105 ? 46.176 7.447 -65.455 1.00 96.25 105 GLU A C 1
ATOM 817 O O . GLU A 1 105 ? 45.304 6.913 -64.775 1.00 96.25 105 GLU A O 1
ATOM 822 N N . MET A 1 106 ? 46.292 8.779 -65.517 1.00 96.44 106 MET A N 1
ATOM 823 C CA . MET A 1 106 ? 45.377 9.679 -64.808 1.00 96.44 106 MET A CA 1
ATOM 824 C C . MET A 1 106 ? 43.944 9.611 -65.349 1.00 96.44 106 MET A C 1
ATOM 826 O O . MET A 1 106 ? 42.996 9.697 -64.571 1.00 96.44 106 MET A O 1
ATOM 830 N N . VAL A 1 107 ? 43.776 9.479 -66.668 1.00 96.94 107 VAL A N 1
ATOM 831 C CA . VAL A 1 107 ? 42.461 9.317 -67.306 1.00 96.94 107 VAL A CA 1
ATOM 832 C C . VAL A 1 107 ? 41.826 7.991 -66.901 1.00 96.94 107 VAL A C 1
ATOM 834 O O . VAL A 1 107 ? 40.631 7.970 -66.624 1.00 96.94 107 VAL A O 1
ATOM 837 N N . GLU A 1 108 ? 42.615 6.921 -66.797 1.00 95.06 108 GLU A N 1
ATOM 838 C CA . GLU A 1 108 ? 42.126 5.628 -66.321 1.00 95.06 108 GLU A CA 1
ATOM 839 C C . GLU A 1 108 ? 41.659 5.715 -64.862 1.00 95.06 108 GLU A C 1
ATOM 841 O O . GLU A 1 108 ? 40.545 5.325 -64.549 1.00 95.06 108 GLU A O 1
ATOM 846 N N . ALA A 1 109 ? 42.431 6.347 -63.973 1.00 94.25 109 ALA A N 1
ATOM 847 C CA . ALA A 1 109 ? 41.999 6.549 -62.586 1.00 94.25 109 ALA A CA 1
ATOM 848 C C . ALA A 1 109 ? 40.720 7.408 -62.471 1.00 94.25 109 ALA A C 1
ATOM 850 O O . ALA A 1 109 ? 39.895 7.202 -61.581 1.00 94.25 109 ALA A O 1
ATOM 851 N N . LEU A 1 110 ? 40.534 8.379 -63.372 1.00 96.12 110 LEU A N 1
ATOM 852 C CA . LEU A 1 110 ? 39.305 9.174 -63.441 1.00 96.12 110 LEU A CA 1
ATOM 853 C C . LEU A 1 110 ? 38.104 8.365 -63.951 1.00 96.12 110 LEU A C 1
ATOM 855 O O . LEU A 1 110 ? 36.971 8.730 -63.633 1.00 96.12 110 LEU A O 1
ATOM 859 N N . SER A 1 111 ? 38.329 7.289 -64.711 1.00 94.44 111 SER A N 1
ATOM 860 C CA . SER A 1 111 ? 37.267 6.427 -65.241 1.00 94.44 111 SER A CA 1
ATOM 861 C C . SER A 1 111 ? 36.591 5.590 -64.144 1.00 94.44 111 SER A C 1
ATOM 863 O O . SER A 1 111 ? 35.412 5.274 -64.277 1.00 94.44 111 SER A O 1
ATOM 865 N N . GLU A 1 112 ? 37.287 5.327 -63.030 1.00 95.75 112 GLU A N 1
ATOM 866 C CA . GLU A 1 112 ? 36.767 4.598 -61.861 1.00 95.75 112 GLU A CA 1
ATOM 867 C C . GLU A 1 112 ? 35.950 5.480 -60.898 1.00 95.75 112 GLU A C 1
ATOM 869 O O . GLU A 1 112 ? 35.157 4.987 -60.089 1.00 95.75 112 GLU A O 1
ATOM 874 N N . LEU A 1 113 ? 36.130 6.804 -60.952 1.00 96.81 113 LEU A N 1
ATOM 875 C CA . LEU A 1 113 ? 35.479 7.739 -60.030 1.00 96.81 113 LEU A CA 1
ATOM 876 C C . LEU A 1 113 ? 33.933 7.690 -60.081 1.00 96.81 113 LEU A C 1
ATOM 878 O O . LEU A 1 113 ? 33.315 7.759 -59.015 1.00 96.81 113 LEU A O 1
ATOM 882 N N . PRO A 1 114 ? 33.274 7.543 -61.251 1.00 96.44 114 PRO A N 1
ATOM 883 C CA . PRO A 1 114 ? 31.828 7.344 -61.331 1.00 96.44 114 PRO A CA 1
ATOM 884 C C . PRO A 1 114 ? 31.328 6.144 -60.520 1.00 96.44 114 PRO A C 1
ATOM 886 O O . PRO A 1 114 ? 30.313 6.270 -59.833 1.00 96.44 114 PRO A O 1
ATOM 889 N N . ASP A 1 115 ? 32.051 5.023 -60.537 1.00 96.25 115 ASP A N 1
ATOM 890 C CA . ASP A 1 115 ? 31.670 3.816 -59.798 1.00 96.25 115 ASP A CA 1
ATOM 891 C C . ASP A 1 115 ? 31.827 4.020 -58.287 1.00 96.25 115 ASP A C 1
ATOM 893 O O . ASP A 1 115 ? 30.943 3.658 -57.506 1.00 96.25 115 ASP A O 1
ATOM 897 N N . GLN A 1 116 ? 32.901 4.691 -57.859 1.00 97.12 116 GLN A N 1
ATOM 898 C CA . GLN A 1 116 ? 33.093 5.065 -56.453 1.00 97.12 116 GLN A CA 1
ATOM 899 C C . GLN A 1 116 ? 31.980 6.001 -55.958 1.00 97.12 116 GLN A C 1
ATOM 901 O O . GLN A 1 116 ? 31.444 5.820 -54.861 1.00 97.12 116 GLN A O 1
ATOM 906 N N . VAL A 1 117 ? 31.590 6.983 -56.777 1.00 97.88 117 VAL A N 1
ATOM 907 C CA . VAL A 1 117 ? 30.480 7.896 -56.474 1.00 97.88 117 VAL A CA 1
ATOM 908 C C . VAL A 1 117 ? 29.150 7.144 -56.422 1.00 97.88 117 VAL A C 1
ATOM 910 O O . VAL A 1 117 ? 28.345 7.402 -55.525 1.00 97.88 117 VAL A O 1
ATOM 913 N N . ALA A 1 118 ? 28.912 6.196 -57.331 1.00 97.06 118 ALA A N 1
ATOM 914 C CA . ALA A 1 118 ? 27.713 5.363 -57.317 1.00 97.06 118 ALA A CA 1
ATOM 915 C C . ALA A 1 118 ? 27.629 4.512 -56.039 1.00 97.06 118 ALA A C 1
ATOM 917 O O . ALA A 1 118 ? 26.579 4.478 -55.394 1.00 97.06 118 ALA A O 1
ATOM 918 N N . HIS A 1 119 ? 28.743 3.906 -55.621 1.00 97.75 119 HIS A N 1
ATOM 919 C CA . HIS A 1 119 ? 28.820 3.143 -54.377 1.00 97.75 119 HIS A CA 1
ATOM 920 C C . HIS A 1 119 ? 28.552 4.022 -53.147 1.00 97.75 119 HIS A C 1
ATOM 922 O O . HIS A 1 119 ? 27.728 3.672 -52.302 1.00 97.75 119 HIS A O 1
ATOM 928 N N . LEU A 1 120 ? 29.187 5.197 -53.059 1.00 98.19 120 LEU A N 1
ATOM 929 C CA . LEU A 1 120 ? 28.940 6.154 -51.974 1.00 98.19 120 LEU A CA 1
ATOM 930 C C . LEU A 1 120 ? 27.477 6.599 -51.930 1.00 98.19 120 LEU A C 1
ATOM 932 O O . LEU A 1 120 ? 26.891 6.673 -50.853 1.00 98.19 120 LEU A O 1
ATOM 936 N N . LYS A 1 121 ? 26.867 6.856 -53.090 1.00 98.06 121 LYS A N 1
ATOM 937 C CA . LYS A 1 121 ? 25.453 7.228 -53.179 1.00 98.06 121 LYS A CA 1
ATOM 938 C C . LYS A 1 121 ? 24.538 6.112 -52.669 1.00 98.06 121 LYS A C 1
ATOM 940 O O . LYS A 1 121 ? 23.593 6.411 -51.944 1.00 98.06 121 LYS A O 1
ATOM 945 N N . SER A 1 122 ? 24.832 4.854 -53.004 1.00 97.75 122 SER A N 1
ATOM 946 C CA . SER A 1 122 ? 24.097 3.698 -52.474 1.00 97.75 122 SER A CA 1
ATOM 947 C C . SER A 1 122 ? 24.232 3.611 -50.956 1.00 97.75 122 SER A C 1
ATOM 949 O O . SER A 1 122 ? 23.229 3.558 -50.257 1.00 97.75 122 SER A O 1
ATOM 951 N N . TYR A 1 123 ? 25.460 3.696 -50.439 1.00 98.12 123 TYR A N 1
ATOM 952 C CA . TYR A 1 123 ? 25.721 3.619 -49.003 1.00 98.12 123 TYR A CA 1
ATOM 953 C C . TYR A 1 123 ? 25.003 4.722 -48.214 1.00 98.12 123 TYR A C 1
ATOM 955 O O . TYR A 1 123 ? 24.417 4.464 -47.164 1.00 98.12 123 TYR A O 1
ATOM 963 N N . VAL A 1 124 ? 25.012 5.956 -48.727 1.00 98.38 124 VAL A N 1
ATOM 964 C CA . VAL A 1 124 ? 24.284 7.076 -48.114 1.00 98.38 124 VAL A CA 1
ATOM 965 C C . VAL A 1 124 ? 22.774 6.833 -48.145 1.00 98.38 124 VAL A C 1
ATOM 967 O O . VAL A 1 124 ? 22.109 7.106 -47.151 1.00 98.38 124 VAL A O 1
ATOM 970 N N . SER A 1 125 ? 22.238 6.291 -49.242 1.00 98.12 125 SER A N 1
ATOM 971 C CA . SER A 1 125 ? 20.815 5.945 -49.341 1.00 98.12 125 SER A CA 1
ATOM 972 C C . SER A 1 125 ? 20.410 4.873 -48.326 1.00 98.12 125 SER A C 1
ATOM 974 O O . SER A 1 125 ? 19.368 4.995 -47.687 1.00 98.12 125 SER A O 1
ATOM 976 N N . ASP A 1 126 ? 21.236 3.842 -48.149 1.00 98.38 126 ASP A N 1
ATOM 977 C CA . ASP A 1 126 ? 20.981 2.778 -47.174 1.00 98.38 126 ASP A CA 1
ATOM 978 C C . ASP A 1 126 ? 21.058 3.314 -45.739 1.00 98.38 126 ASP A C 1
ATOM 980 O O . ASP A 1 126 ? 20.247 2.957 -44.881 1.00 98.38 126 ASP A O 1
ATOM 984 N N . LEU A 1 127 ? 22.017 4.203 -45.467 1.00 98.12 127 LEU A N 1
ATOM 985 C CA . LEU A 1 127 ? 22.149 4.853 -44.168 1.00 98.12 127 LEU A CA 1
ATOM 986 C C . LEU A 1 127 ? 20.932 5.733 -43.846 1.00 98.12 127 LEU A C 1
ATOM 988 O O . LEU A 1 127 ? 20.432 5.678 -42.724 1.00 98.12 127 LEU A O 1
ATOM 992 N N . ASP A 1 128 ? 20.442 6.501 -44.819 1.00 98.25 128 ASP A N 1
ATOM 993 C CA . ASP A 1 128 ? 19.257 7.353 -44.677 1.00 98.25 128 ASP A CA 1
ATOM 994 C C . ASP A 1 128 ? 17.991 6.533 -44.381 1.00 98.25 128 ASP A C 1
ATOM 996 O O . ASP A 1 128 ? 17.243 6.841 -43.446 1.00 98.25 128 ASP A O 1
ATOM 1000 N N . ALA A 1 129 ? 17.800 5.423 -45.101 1.00 97.31 129 ALA A N 1
ATOM 1001 C CA . ALA A 1 129 ? 16.688 4.505 -44.869 1.00 97.31 129 ALA A CA 1
ATOM 1002 C C . ALA A 1 129 ? 16.739 3.883 -43.462 1.00 97.31 129 ALA A C 1
ATOM 1004 O O . ALA A 1 129 ? 15.741 3.897 -42.737 1.00 97.31 129 ALA A O 1
ATOM 1005 N N . ASN A 1 130 ? 17.912 3.397 -43.041 1.00 98.25 130 ASN A N 1
ATOM 1006 C CA . ASN A 1 130 ? 18.106 2.794 -41.720 1.00 98.25 130 ASN A CA 1
ATOM 1007 C C . ASN A 1 130 ? 17.920 3.801 -40.577 1.00 98.25 130 ASN A C 1
ATOM 1009 O O . ASN A 1 130 ? 17.367 3.468 -39.519 1.00 98.25 130 ASN A O 1
ATOM 1013 N N . LEU A 1 131 ? 18.388 5.037 -40.763 1.00 98.31 131 LEU A N 1
ATOM 1014 C CA . LEU A 1 131 ? 18.206 6.095 -39.777 1.00 98.31 131 LEU A CA 1
ATOM 1015 C C . LEU A 1 131 ? 16.727 6.465 -39.660 1.00 98.31 131 LEU A C 1
ATOM 1017 O O . LEU A 1 131 ? 16.209 6.529 -38.545 1.00 98.31 131 LEU A O 1
ATOM 1021 N N . SER A 1 132 ? 16.036 6.615 -40.790 1.00 98.31 132 SER A N 1
ATOM 1022 C CA . SER A 1 132 ? 14.600 6.904 -40.831 1.00 98.31 132 SER A CA 1
ATOM 1023 C C . SER A 1 132 ? 13.786 5.831 -40.107 1.00 98.31 132 SER A C 1
ATOM 1025 O O . SER A 1 132 ? 12.994 6.158 -39.220 1.00 98.31 132 SER A O 1
ATOM 1027 N N . SER A 1 133 ? 14.048 4.546 -40.377 1.00 97.81 133 SER A N 1
ATOM 1028 C CA . SER A 1 133 ? 13.361 3.448 -39.682 1.00 97.81 133 SER A CA 1
ATOM 1029 C C . SER A 1 133 ? 13.666 3.416 -38.182 1.00 97.81 133 SER A C 1
ATOM 1031 O O . SER A 1 133 ? 12.795 3.112 -37.367 1.00 97.81 133 SER A O 1
ATOM 1033 N N . SER A 1 134 ? 14.902 3.745 -37.792 1.00 98.38 134 SER A N 1
ATOM 1034 C CA . SER A 1 134 ? 15.302 3.782 -36.380 1.00 98.38 134 SER A CA 1
ATOM 1035 C C . SER A 1 134 ? 14.608 4.916 -35.625 1.00 98.38 134 SER A C 1
ATOM 1037 O O . SER A 1 134 ? 14.148 4.718 -34.500 1.00 98.38 134 SER A O 1
ATOM 1039 N N . VAL A 1 135 ? 14.498 6.094 -36.245 1.00 98.50 135 VAL A N 1
ATOM 1040 C CA . VAL A 1 135 ? 13.784 7.249 -35.685 1.00 98.50 135 VAL A CA 1
ATOM 1041 C C . VAL A 1 135 ? 12.297 6.940 -35.527 1.00 98.50 135 VAL A C 1
ATOM 1043 O O . VAL A 1 135 ? 11.734 7.209 -34.467 1.00 98.50 135 VAL A O 1
ATOM 1046 N N . GLU A 1 136 ? 11.670 6.316 -36.524 1.00 98.44 136 GLU A N 1
ATOM 1047 C CA . GLU A 1 136 ? 10.267 5.903 -36.443 1.00 98.44 136 GLU A CA 1
ATOM 1048 C C . GLU A 1 136 ? 10.038 4.894 -35.305 1.00 98.44 136 GLU A C 1
ATOM 1050 O O . GLU A 1 136 ? 9.139 5.066 -34.477 1.00 98.44 136 GLU A O 1
ATOM 1055 N N . ALA A 1 137 ? 10.902 3.880 -35.190 1.00 98.25 137 ALA A N 1
ATOM 1056 C CA . ALA A 1 137 ? 10.829 2.900 -34.111 1.00 98.25 137 ALA A CA 1
ATOM 1057 C C . ALA A 1 137 ? 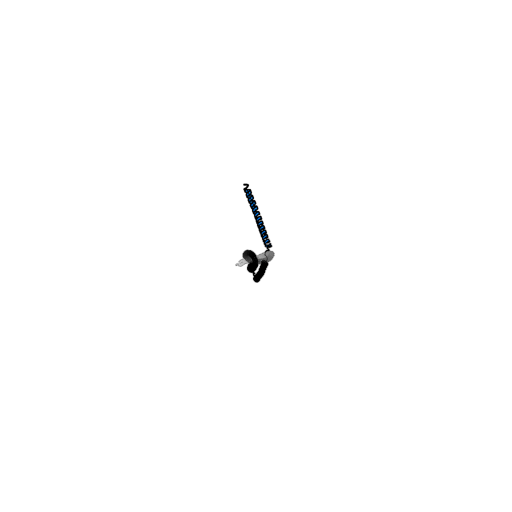10.993 3.543 -32.722 1.00 98.25 137 ALA A C 1
ATOM 1059 O O . ALA A 1 137 ? 10.281 3.177 -31.782 1.00 98.25 137 ALA A O 1
ATOM 1060 N N . LEU A 1 138 ? 11.907 4.507 -32.576 1.00 98.44 138 LEU A N 1
ATOM 1061 C CA . LEU A 1 138 ? 12.083 5.258 -31.330 1.00 98.44 138 LEU A CA 1
ATOM 1062 C C . LEU A 1 138 ? 10.864 6.124 -31.005 1.00 98.44 138 LEU A C 1
ATOM 1064 O O . LEU A 1 138 ? 10.422 6.117 -29.858 1.00 98.44 138 LEU A O 1
ATOM 1068 N N . SER A 1 139 ? 10.289 6.802 -32.000 1.00 98.31 139 SER A N 1
ATOM 1069 C CA . SER A 1 139 ? 9.068 7.600 -31.842 1.00 98.31 139 SER A CA 1
ATOM 1070 C C . SER A 1 139 ? 7.904 6.744 -31.329 1.00 98.31 139 SER A C 1
ATOM 1072 O O . SER A 1 139 ? 7.278 7.066 -30.319 1.00 98.31 139 SER A O 1
ATOM 1074 N N . ASN A 1 140 ? 7.696 5.572 -31.935 1.00 98.12 140 ASN A N 1
ATOM 1075 C CA . ASN A 1 140 ? 6.658 4.630 -31.516 1.00 98.12 140 ASN A CA 1
ATOM 1076 C C . ASN A 1 140 ? 6.877 4.116 -30.084 1.00 98.12 140 ASN A C 1
ATOM 1078 O O . ASN A 1 140 ? 5.936 4.035 -29.292 1.00 98.12 140 ASN A O 1
ATOM 1082 N N . ARG A 1 141 ? 8.126 3.793 -29.718 1.00 98.62 141 ARG A N 1
ATOM 1083 C CA . ARG A 1 141 ? 8.472 3.381 -28.347 1.00 98.62 141 ARG A CA 1
ATOM 1084 C C . ARG A 1 141 ? 8.233 4.500 -27.337 1.00 98.62 141 ARG A C 1
ATOM 1086 O O . ARG A 1 141 ? 7.763 4.215 -26.240 1.00 98.62 141 ARG A O 1
ATOM 1093 N N . MET A 1 142 ? 8.540 5.743 -27.698 1.00 98.50 142 MET A N 1
ATOM 1094 C CA . MET A 1 142 ? 8.315 6.907 -26.845 1.00 98.50 142 MET A CA 1
ATOM 1095 C C . MET A 1 142 ? 6.821 7.121 -26.588 1.00 98.50 142 MET A C 1
ATOM 1097 O O . MET A 1 142 ? 6.427 7.191 -25.428 1.00 98.50 142 MET A O 1
ATOM 1101 N N . GLY A 1 143 ? 5.980 7.066 -27.625 1.00 98.38 143 GLY A N 1
ATOM 1102 C CA . GLY A 1 143 ? 4.523 7.147 -27.458 1.00 98.38 143 GLY A CA 1
ATOM 1103 C C . GLY A 1 143 ? 3.946 6.010 -26.599 1.00 98.38 143 GLY A C 1
ATOM 1104 O O . GLY A 1 143 ? 3.060 6.228 -25.773 1.00 98.38 143 GLY A O 1
ATOM 1105 N N . ALA A 1 144 ? 4.480 4.790 -26.722 1.00 98.44 144 ALA A N 1
ATOM 1106 C CA . ALA A 1 144 ? 4.080 3.675 -25.860 1.00 98.44 144 ALA A CA 1
ATOM 1107 C C . ALA A 1 144 ? 4.478 3.889 -24.386 1.00 98.44 144 ALA A C 1
ATOM 1109 O O . ALA A 1 144 ? 3.711 3.542 -23.486 1.00 98.44 144 ALA A O 1
ATOM 1110 N N . ILE A 1 145 ? 5.660 4.465 -24.136 1.00 98.56 145 ILE A N 1
ATOM 1111 C CA . ILE A 1 145 ? 6.122 4.819 -22.787 1.00 98.56 145 ILE A CA 1
ATOM 1112 C C . ILE A 1 145 ? 5.246 5.923 -22.193 1.00 98.56 145 ILE A C 1
ATOM 1114 O O . ILE A 1 145 ? 4.827 5.789 -21.047 1.00 98.56 145 ILE A O 1
ATOM 1118 N N . GLU A 1 146 ? 4.922 6.967 -22.955 1.00 98.62 146 GLU A N 1
ATOM 1119 C CA . GLU A 1 146 ? 4.027 8.044 -22.511 1.00 98.62 146 GLU A CA 1
ATOM 1120 C C . GLU A 1 146 ? 2.666 7.489 -22.075 1.00 98.62 146 GLU A C 1
ATOM 1122 O O . GLU A 1 146 ? 2.214 7.759 -20.963 1.00 98.62 146 GLU A O 1
ATOM 1127 N N . LEU A 1 147 ? 2.066 6.609 -22.885 1.00 98.25 147 LEU A N 1
ATOM 1128 C CA . LEU A 1 147 ? 0.807 5.948 -22.536 1.00 98.25 147 LEU A CA 1
ATOM 1129 C C . LEU A 1 147 ? 0.926 5.084 -21.270 1.00 98.25 147 LEU A C 1
ATOM 1131 O O . LEU A 1 147 ? 0.010 5.051 -20.446 1.00 98.25 147 LEU A O 1
ATOM 1135 N N . ALA A 1 148 ? 2.035 4.356 -21.113 1.00 98.31 148 ALA A N 1
ATOM 1136 C CA . ALA A 1 148 ? 2.280 3.543 -19.924 1.00 98.31 148 ALA A CA 1
ATOM 1137 C C . ALA A 1 148 ? 2.429 4.410 -18.664 1.00 98.31 148 ALA A C 1
ATOM 1139 O O . ALA A 1 148 ? 1.881 4.060 -17.619 1.00 98.31 148 ALA A O 1
ATOM 1140 N N . VAL A 1 149 ? 3.114 5.552 -18.767 1.00 98.50 149 VAL A N 1
ATOM 1141 C CA . VAL A 1 149 ? 3.254 6.525 -17.676 1.00 98.50 149 VAL A CA 1
ATOM 1142 C C . VAL A 1 149 ? 1.894 7.097 -17.282 1.00 98.50 149 VAL A C 1
ATOM 1144 O O . VAL A 1 149 ? 1.589 7.105 -16.092 1.00 98.50 149 VAL A O 1
ATOM 1147 N N . SER A 1 150 ? 1.043 7.483 -18.238 1.00 98.38 150 SER A N 1
ATOM 1148 C CA . SER A 1 150 ? -0.312 7.969 -17.931 1.00 98.38 150 SER A CA 1
ATOM 1149 C C . SER A 1 150 ? -1.151 6.925 -17.187 1.00 98.38 150 SER A C 1
ATOM 1151 O O . SER A 1 150 ? -1.763 7.235 -16.169 1.00 98.38 150 SER A O 1
ATOM 1153 N N . LYS A 1 151 ? -1.112 5.655 -17.611 1.00 98.19 151 LYS A N 1
ATOM 1154 C CA . LYS A 1 151 ? -1.817 4.567 -16.906 1.00 98.19 151 LYS A CA 1
ATOM 1155 C C . LYS A 1 151 ? -1.277 4.321 -15.497 1.00 98.19 151 LYS A C 1
ATOM 1157 O O . LYS A 1 151 ? -2.043 4.008 -14.589 1.00 98.19 151 LYS A O 1
ATOM 1162 N N . LEU A 1 152 ? 0.038 4.436 -15.306 1.00 98.50 152 LEU A N 1
ATOM 1163 C CA . LEU A 1 152 ? 0.646 4.336 -13.978 1.00 98.50 152 LEU A CA 1
ATOM 1164 C C . LEU A 1 152 ? 0.204 5.490 -13.075 1.00 98.50 152 LEU A C 1
ATOM 1166 O O . LEU A 1 152 ? -0.088 5.248 -11.908 1.00 98.50 152 LEU A O 1
ATOM 1170 N N . GLN A 1 153 ? 0.116 6.713 -13.604 1.00 98.38 153 GLN A N 1
ATOM 1171 C CA . GLN A 1 153 ? -0.392 7.871 -12.864 1.00 98.38 153 GLN A CA 1
ATOM 1172 C C . GLN A 1 153 ? -1.839 7.647 -12.407 1.00 98.38 153 GLN A C 1
ATOM 1174 O O . GLN A 1 153 ? -2.115 7.766 -11.216 1.00 98.38 153 GLN A O 1
ATOM 1179 N N . GLU A 1 154 ? -2.725 7.211 -13.307 1.00 98.19 154 GLU A N 1
ATOM 1180 C CA . GLU A 1 154 ? -4.113 6.863 -12.965 1.00 98.19 154 GLU A CA 1
ATOM 1181 C C . GLU A 1 154 ? -4.188 5.770 -11.884 1.00 98.19 154 GLU A C 1
ATOM 1183 O O . GLU A 1 154 ? -4.953 5.877 -10.925 1.00 98.19 154 GLU A O 1
ATOM 1188 N N . GLY A 1 155 ? -3.366 4.720 -12.000 1.00 98.25 155 GLY A N 1
ATOM 1189 C CA . GLY A 1 155 ? -3.307 3.647 -11.005 1.00 98.25 155 GLY A CA 1
ATOM 1190 C C . GLY A 1 155 ? -2.831 4.126 -9.629 1.00 98.25 155 GLY A C 1
ATOM 1191 O O . GLY A 1 155 ? -3.369 3.706 -8.602 1.00 98.25 155 GLY A O 1
ATOM 1192 N N . VAL A 1 156 ? -1.853 5.036 -9.591 1.00 98.50 156 VAL A N 1
ATOM 1193 C CA . VAL A 1 156 ? -1.372 5.658 -8.348 1.00 98.50 156 VAL A CA 1
ATOM 1194 C C . VAL A 1 156 ? -2.467 6.512 -7.711 1.00 98.50 156 VAL A C 1
ATOM 1196 O O . VAL A 1 156 ? -2.699 6.386 -6.509 1.00 98.50 156 VAL A O 1
ATOM 1199 N N . GLU A 1 157 ? -3.183 7.323 -8.490 1.00 98.56 157 GLU A N 1
ATOM 1200 C CA . GLU A 1 157 ? -4.301 8.133 -7.990 1.00 98.56 157 GLU A CA 1
ATOM 1201 C C . GLU A 1 157 ? -5.406 7.261 -7.378 1.00 98.56 157 GLU A C 1
ATOM 1203 O O . GLU A 1 157 ? -5.835 7.509 -6.249 1.00 98.56 157 GLU A O 1
ATOM 1208 N N . GLN A 1 158 ? -5.797 6.176 -8.055 1.00 98.56 158 GLN A N 1
ATOM 1209 C CA . GLN A 1 158 ? -6.768 5.213 -7.523 1.00 98.56 158 GLN A CA 1
ATOM 1210 C C . GLN A 1 158 ? -6.291 4.577 -6.209 1.00 98.56 158 GLN A C 1
ATOM 1212 O O . GLN A 1 158 ? -7.068 4.446 -5.258 1.00 98.56 158 GLN A O 1
ATOM 1217 N N . SER A 1 159 ? -5.008 4.211 -6.124 1.00 98.56 159 SER A N 1
ATOM 1218 C CA . SER A 1 159 ? -4.416 3.655 -4.903 1.00 98.56 159 SER A CA 1
ATOM 1219 C C . SER A 1 159 ? -4.424 4.659 -3.745 1.00 98.56 159 SER A C 1
ATOM 1221 O O . SER A 1 159 ? -4.664 4.272 -2.597 1.00 98.56 159 SER A O 1
ATOM 1223 N N . ILE A 1 160 ? -4.184 5.945 -4.021 1.00 98.56 160 ILE A N 1
ATOM 1224 C CA . ILE A 1 160 ? -4.271 7.021 -3.025 1.00 98.56 160 ILE A CA 1
ATOM 1225 C C . ILE A 1 160 ? -5.710 7.147 -2.517 1.00 98.56 160 ILE A C 1
ATOM 1227 O O . ILE A 1 160 ? -5.932 7.143 -1.305 1.00 98.56 160 ILE A O 1
ATOM 1231 N N . THR A 1 161 ? -6.699 7.190 -3.416 1.00 98.44 161 THR A N 1
ATOM 1232 C CA . THR A 1 161 ? -8.120 7.250 -3.038 1.00 98.44 161 THR A CA 1
ATOM 1233 C C . THR A 1 161 ? -8.519 6.076 -2.146 1.00 98.44 161 THR A C 1
ATOM 1235 O O . THR A 1 161 ? -9.149 6.280 -1.106 1.00 98.44 161 THR A O 1
ATOM 1238 N N . LEU A 1 162 ? -8.116 4.855 -2.507 1.00 98.38 162 LEU A N 1
ATOM 1239 C CA . LEU A 1 162 ? -8.418 3.659 -1.722 1.00 98.38 162 LEU A CA 1
ATOM 1240 C C . LEU A 1 162 ? -7.759 3.703 -0.334 1.00 98.38 162 LEU A C 1
ATOM 1242 O O . LEU A 1 162 ? -8.394 3.365 0.664 1.00 98.38 162 LEU A O 1
ATOM 1246 N N . THR A 1 163 ? -6.509 4.163 -0.258 1.00 98.50 163 THR A N 1
ATOM 1247 C CA . THR A 1 163 ? -5.782 4.312 1.012 1.00 98.50 163 THR A CA 1
ATOM 1248 C C . THR A 1 163 ? -6.480 5.303 1.942 1.00 98.50 163 THR A C 1
ATOM 1250 O O . THR A 1 163 ? -6.673 5.005 3.121 1.00 98.50 163 THR A O 1
ATOM 1253 N N . ASN A 1 164 ? -6.929 6.442 1.412 1.00 98.44 164 ASN A N 1
ATOM 1254 C CA . ASN A 1 164 ? -7.663 7.441 2.189 1.00 98.44 164 ASN A CA 1
ATOM 1255 C C . ASN A 1 164 ? -8.998 6.884 2.712 1.00 98.44 164 ASN A C 1
ATOM 1257 O O . ASN A 1 164 ? -9.326 7.071 3.883 1.00 98.44 164 ASN A O 1
ATOM 1261 N N . ALA A 1 165 ? -9.736 6.136 1.885 1.00 98.19 165 ALA A N 1
ATOM 1262 C CA . ALA A 1 165 ? -10.975 5.482 2.308 1.00 98.19 165 ALA A CA 1
ATOM 1263 C C . ALA A 1 165 ? -10.735 4.440 3.418 1.00 98.19 165 ALA A C 1
ATOM 1265 O O . ALA A 1 165 ? -11.515 4.343 4.368 1.00 98.19 165 ALA A O 1
ATOM 1266 N N . PHE A 1 166 ? -9.640 3.675 3.341 1.00 98.25 166 PHE A N 1
ATOM 1267 C CA . PHE A 1 166 ? -9.255 2.756 4.415 1.00 98.25 166 PHE A CA 1
ATOM 1268 C C . PHE A 1 166 ? -8.920 3.486 5.716 1.00 98.25 166 PHE A C 1
ATOM 1270 O O . PHE A 1 166 ? -9.378 3.057 6.775 1.00 98.25 166 PHE A O 1
ATOM 1277 N N . GLN A 1 167 ? -8.172 4.590 5.655 1.00 98.50 167 GLN A N 1
ATOM 1278 C CA . GLN A 1 167 ? -7.865 5.404 6.835 1.00 98.50 167 GLN A CA 1
ATOM 1279 C C . GLN A 1 167 ? -9.133 5.965 7.487 1.00 98.50 167 GLN A C 1
ATOM 1281 O O . GLN A 1 167 ? -9.278 5.888 8.706 1.00 98.50 167 GLN A O 1
ATOM 1286 N N . GLU A 1 168 ? -10.083 6.460 6.692 1.00 98.50 168 GLU A N 1
ATOM 1287 C CA . GLU A 1 168 ? -11.369 6.949 7.198 1.00 98.50 168 GLU A CA 1
ATOM 1288 C C . GLU A 1 168 ? -12.164 5.834 7.896 1.00 98.50 168 GLU A C 1
ATOM 1290 O O . GLU A 1 168 ? -12.689 6.022 8.996 1.00 98.50 168 GLU A O 1
ATOM 1295 N N . ASN A 1 169 ? -12.224 4.648 7.286 1.00 98.56 169 ASN A N 1
ATOM 1296 C CA . ASN A 1 169 ? -12.917 3.499 7.864 1.00 98.56 169 ASN A CA 1
ATOM 1297 C C . ASN A 1 169 ? -12.257 3.009 9.159 1.00 98.56 169 ASN A C 1
ATOM 1299 O O . ASN A 1 169 ? -12.970 2.670 10.104 1.00 98.56 169 ASN A O 1
ATOM 1303 N N . LEU A 1 170 ? -10.922 3.009 9.235 1.00 98.56 170 LEU A N 1
ATOM 1304 C CA . LEU A 1 170 ? -10.196 2.714 10.473 1.00 98.56 170 LEU A CA 1
ATOM 1305 C C . LEU A 1 170 ? -10.502 3.750 11.557 1.00 98.56 170 LEU A C 1
ATOM 1307 O O . LEU A 1 170 ? -10.775 3.367 12.690 1.00 98.56 170 LEU A O 1
ATOM 1311 N N . GLY A 1 171 ? -10.543 5.039 11.207 1.00 98.31 171 GLY A N 1
ATOM 1312 C CA . GLY A 1 171 ? -10.954 6.098 12.130 1.00 98.31 171 GLY A CA 1
ATOM 1313 C C . GLY A 1 171 ? -12.353 5.854 12.703 1.00 98.31 171 GLY A C 1
ATOM 1314 O O . GLY A 1 171 ? -12.532 5.853 13.919 1.00 98.31 171 GLY A O 1
ATOM 1315 N N . LYS A 1 172 ? -13.334 5.543 11.844 1.00 98.56 172 LYS A N 1
ATOM 1316 C CA . LYS A 1 172 ? -14.701 5.186 12.273 1.00 98.56 172 LYS A CA 1
ATOM 1317 C C . LYS A 1 172 ? -14.731 3.943 13.162 1.00 98.56 172 LYS A C 1
ATOM 1319 O O . LYS A 1 172 ? -15.524 3.886 14.100 1.00 98.56 172 LYS A O 1
ATOM 1324 N N . LEU A 1 173 ? -13.906 2.938 12.862 1.00 98.50 173 LEU A N 1
ATOM 1325 C CA . LEU A 1 173 ? -13.817 1.717 13.659 1.00 98.50 173 LEU A CA 1
ATOM 1326 C C . LEU A 1 173 ? -13.263 2.002 15.059 1.00 98.50 173 LEU A C 1
ATOM 1328 O O . LEU A 1 173 ? -13.852 1.533 16.029 1.00 98.50 173 LEU A O 1
ATOM 1332 N N . PHE A 1 174 ? -12.195 2.797 15.173 1.00 98.44 174 PHE A N 1
ATOM 1333 C CA . PHE A 1 174 ? -11.646 3.194 16.471 1.00 98.44 174 PHE A CA 1
ATOM 1334 C C . PHE A 1 174 ? -12.661 3.981 17.300 1.00 98.44 174 PHE A C 1
ATOM 1336 O O . PHE A 1 174 ? -12.895 3.625 18.447 1.00 98.44 174 PHE A O 1
ATOM 1343 N N . SER A 1 175 ? -13.374 4.943 16.705 1.00 98.31 175 SER A N 1
ATOM 1344 C CA . SER A 1 175 ? -14.426 5.671 17.430 1.00 98.31 175 SER A CA 1
ATOM 1345 C C . SER A 1 175 ? -15.558 4.765 17.929 1.00 98.31 175 SER A C 1
ATOM 1347 O O . SER A 1 175 ? -16.134 5.021 18.984 1.00 98.31 175 SER A O 1
ATOM 1349 N N . ARG A 1 176 ? -15.901 3.704 17.186 1.00 98.50 176 ARG A N 1
ATOM 1350 C CA . ARG A 1 176 ? -16.875 2.702 17.649 1.00 98.50 176 ARG A CA 1
ATOM 1351 C C . ARG A 1 176 ? -16.328 1.874 18.807 1.00 98.50 176 ARG A C 1
ATOM 1353 O O . ARG A 1 176 ? -17.069 1.614 19.742 1.00 98.50 176 ARG A O 1
ATOM 1360 N N . LEU A 1 177 ? -15.055 1.493 18.750 1.00 98.56 177 LEU A N 1
ATOM 1361 C CA . LEU A 1 177 ? -14.402 0.750 19.823 1.00 98.56 177 LEU A CA 1
ATOM 1362 C C . LEU A 1 177 ? -14.336 1.577 21.115 1.00 98.56 177 LEU A C 1
ATOM 1364 O O . LEU A 1 177 ? -14.689 1.059 22.168 1.00 98.56 177 LEU A O 1
ATOM 1368 N N . ASP A 1 178 ? -14.008 2.868 21.020 1.00 98.56 178 ASP A N 1
ATOM 1369 C CA . ASP A 1 178 ? -14.047 3.791 22.162 1.00 98.56 178 ASP A CA 1
ATOM 1370 C C . ASP A 1 178 ? -15.467 3.902 22.748 1.00 98.56 178 ASP A C 1
ATOM 1372 O O . ASP A 1 178 ? -15.664 3.952 23.964 1.00 98.56 178 ASP A O 1
ATOM 1376 N N . ALA A 1 179 ? -16.495 3.945 21.892 1.00 98.38 179 ALA A N 1
ATOM 1377 C CA . ALA A 1 179 ? -17.886 3.973 22.340 1.00 98.38 179 ALA A CA 1
ATOM 1378 C C . ALA A 1 179 ? -18.281 2.674 23.064 1.00 98.38 179 ALA A C 1
ATOM 1380 O O . ALA A 1 179 ? -18.898 2.731 24.130 1.00 98.38 179 ALA A O 1
ATOM 1381 N N . ASP A 1 180 ? -17.890 1.520 22.524 1.00 98.50 180 ASP A N 1
ATOM 1382 C CA . ASP A 1 180 ? -18.136 0.213 23.133 1.00 98.50 180 ASP A CA 1
ATOM 1383 C C . ASP A 1 180 ? -17.395 0.072 24.478 1.00 98.50 180 ASP A C 1
ATOM 1385 O O . ASP A 1 180 ? -17.975 -0.417 25.450 1.00 98.50 180 ASP A O 1
ATOM 1389 N N . GLU A 1 181 ? -16.155 0.563 24.583 1.00 98.62 181 GLU A N 1
ATOM 1390 C CA . GLU A 1 181 ? -15.386 0.595 25.835 1.00 98.62 181 GLU A CA 1
ATOM 1391 C C . GLU A 1 181 ? -16.091 1.433 26.912 1.00 98.62 181 GLU A C 1
ATOM 1393 O O . GLU A 1 181 ? -16.236 0.993 28.056 1.00 98.62 181 GLU A O 1
ATOM 1398 N N . ASN A 1 182 ? -16.627 2.599 26.542 1.00 98.00 182 ASN A N 1
ATOM 1399 C CA . ASN A 1 182 ? -17.409 3.433 27.456 1.00 98.00 182 ASN A CA 1
ATOM 1400 C C . ASN A 1 182 ? -18.696 2.739 27.930 1.00 98.00 182 ASN A C 1
ATOM 1402 O O . ASN A 1 182 ? -19.040 2.810 29.114 1.00 98.00 182 ASN A O 1
ATOM 1406 N N . ILE A 1 183 ? -19.403 2.042 27.033 1.00 98.38 183 ILE A N 1
ATOM 1407 C CA . ILE A 1 183 ? -20.601 1.262 27.385 1.00 98.38 183 ILE A CA 1
ATOM 1408 C C . ILE A 1 183 ? -20.239 0.136 28.359 1.00 98.38 183 ILE A C 1
ATOM 1410 O O . ILE A 1 183 ? -20.938 -0.057 29.357 1.00 98.38 183 ILE A O 1
ATOM 1414 N N . LEU A 1 184 ? -19.140 -0.584 28.114 1.00 98.19 184 LEU A N 1
ATOM 1415 C CA . LEU A 1 184 ? -18.652 -1.632 29.013 1.00 98.19 184 LEU A CA 1
ATOM 1416 C C . LEU A 1 184 ? -18.279 -1.074 30.390 1.00 98.19 184 LEU A C 1
ATOM 1418 O O . LEU A 1 184 ? -18.654 -1.664 31.405 1.00 98.19 184 LEU A O 1
ATOM 1422 N N . GLY A 1 185 ? -17.612 0.081 30.441 1.00 98.31 185 GLY A N 1
ATOM 1423 C CA . GLY A 1 185 ? -17.303 0.776 31.691 1.00 98.31 185 GLY A CA 1
ATOM 1424 C C . GLY A 1 185 ? -18.562 1.147 32.482 1.00 98.31 185 GLY A C 1
ATOM 1425 O O . GLY A 1 185 ? -18.653 0.866 33.680 1.00 98.31 185 GLY A O 1
ATOM 1426 N N . ALA A 1 186 ? -19.574 1.704 31.812 1.00 98.00 186 ALA A N 1
ATOM 1427 C CA . ALA A 1 186 ? -20.855 2.038 32.434 1.00 98.00 186 ALA A CA 1
ATOM 1428 C C . ALA A 1 186 ? -21.595 0.791 32.948 1.00 98.00 186 ALA A C 1
ATOM 1430 O O . ALA A 1 186 ? -22.120 0.796 34.065 1.00 98.00 186 ALA A O 1
ATOM 1431 N N . LEU A 1 187 ? -21.602 -0.295 32.168 1.00 98.06 187 LEU A N 1
ATOM 1432 C CA . LEU A 1 187 ? -22.197 -1.568 32.570 1.00 98.06 187 LEU A CA 1
ATOM 1433 C C . LEU A 1 187 ? -21.500 -2.141 33.809 1.00 98.06 187 LEU A C 1
ATOM 1435 O O . LEU A 1 187 ? -22.172 -2.557 34.752 1.00 98.06 187 LEU A O 1
ATOM 1439 N N . HIS A 1 188 ? -20.166 -2.116 33.838 1.00 97.88 188 HIS A N 1
ATOM 1440 C CA . HIS A 1 188 ? -19.378 -2.568 34.982 1.00 97.88 188 HIS A CA 1
ATOM 1441 C C . HIS A 1 188 ? -19.701 -1.760 36.249 1.00 97.88 188 HIS A C 1
ATOM 1443 O O . HIS A 1 188 ? -19.956 -2.340 37.306 1.00 97.88 188 HIS A O 1
ATOM 1449 N N . GLY A 1 189 ? -19.791 -0.430 36.138 1.00 97.25 189 GLY A N 1
ATOM 1450 C CA . GLY A 1 189 ? -20.221 0.435 37.242 1.00 97.25 189 GLY A CA 1
ATOM 1451 C C . GLY A 1 189 ? -21.653 0.150 37.716 1.00 97.25 189 GLY A C 1
ATOM 1452 O O . GLY A 1 189 ? -21.929 0.133 38.921 1.00 97.25 189 GLY A O 1
ATOM 1453 N N . GLY A 1 190 ? -22.566 -0.139 36.783 1.00 97.94 190 GLY A N 1
ATOM 1454 C CA . GLY A 1 190 ? -23.936 -0.554 37.087 1.00 97.94 190 GLY A CA 1
ATOM 1455 C C . GLY A 1 190 ? -23.999 -1.874 37.861 1.00 97.94 190 GLY A C 1
ATOM 1456 O O . GLY A 1 190 ? -24.726 -1.969 38.851 1.00 97.94 190 GLY A O 1
ATOM 1457 N N . ILE A 1 191 ? -23.194 -2.866 37.469 1.00 98.06 191 ILE A N 1
ATOM 1458 C CA . ILE A 1 191 ? -23.064 -4.145 38.183 1.00 98.06 191 ILE A CA 1
ATOM 1459 C C . ILE A 1 191 ? -22.525 -3.922 39.600 1.00 98.06 191 ILE A C 1
ATOM 1461 O O . ILE A 1 191 ? -23.101 -4.447 40.550 1.00 98.06 191 ILE A O 1
ATOM 1465 N N . GLY A 1 192 ? -21.484 -3.099 39.765 1.00 98.00 192 GLY A N 1
ATOM 1466 C CA . GLY A 1 192 ? -20.950 -2.758 41.089 1.00 98.00 192 GLY A CA 1
ATOM 1467 C C . GLY A 1 192 ? -21.997 -2.104 41.999 1.00 98.00 192 GLY A C 1
ATOM 1468 O O . GLY A 1 192 ? -22.120 -2.457 43.170 1.00 98.00 192 GLY A O 1
ATOM 1469 N N . SER A 1 193 ? -22.823 -1.213 41.445 1.00 97.94 193 SER A N 1
ATOM 1470 C CA . SER A 1 193 ? -23.922 -0.576 42.187 1.00 97.94 193 SER A CA 1
ATOM 1471 C C . SER A 1 193 ? -25.017 -1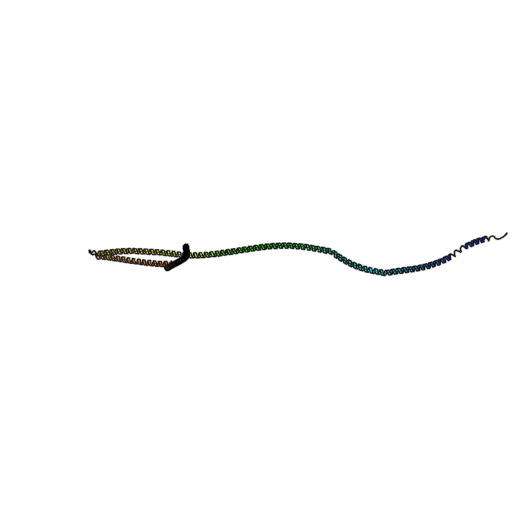.568 42.590 1.00 97.94 193 SER A C 1
ATOM 1473 O O . SER A 1 193 ? -25.584 -1.463 43.677 1.00 97.94 193 SER A O 1
ATOM 1475 N N . LEU A 1 194 ? -25.338 -2.534 41.723 1.00 98.12 194 LEU A N 1
ATOM 1476 C CA . LEU A 1 194 ? -26.288 -3.602 42.041 1.00 98.12 194 LEU A CA 1
ATOM 1477 C C . LEU A 1 194 ? -25.754 -4.534 43.130 1.00 98.12 194 LEU A C 1
ATOM 1479 O O . LEU A 1 194 ? -26.516 -4.875 44.030 1.00 98.12 194 LEU A O 1
ATOM 1483 N N . ALA A 1 195 ? -24.469 -4.894 43.080 1.00 97.69 195 ALA A N 1
ATOM 1484 C CA . ALA A 1 195 ? -23.824 -5.704 44.110 1.00 97.69 195 ALA A CA 1
ATOM 1485 C C . ALA A 1 195 ? -23.911 -5.026 45.487 1.00 97.69 195 ALA A C 1
ATOM 1487 O O . ALA A 1 195 ? -24.437 -5.617 46.421 1.00 97.69 195 ALA A O 1
ATOM 1488 N N . ALA A 1 196 ? -23.551 -3.741 45.583 1.00 96.81 196 ALA A N 1
ATOM 1489 C CA . ALA A 1 196 ? -23.642 -2.993 46.841 1.00 96.81 196 ALA A CA 1
ATOM 1490 C C . ALA A 1 196 ? -25.078 -2.911 47.398 1.00 96.81 196 ALA A C 1
ATOM 1492 O O . ALA A 1 196 ? -25.296 -2.971 48.607 1.00 96.81 196 ALA A O 1
ATOM 1493 N N . ARG A 1 197 ? -26.083 -2.783 46.521 1.00 97.94 197 ARG A N 1
ATOM 1494 C CA . ARG A 1 197 ? -27.497 -2.815 46.933 1.00 97.94 197 ARG A CA 1
ATOM 1495 C C . ARG A 1 197 ? -27.928 -4.194 47.425 1.00 97.94 197 ARG A C 1
ATOM 1497 O O . ARG A 1 197 ? -28.801 -4.271 48.284 1.00 97.94 197 ARG A O 1
ATOM 1504 N N . LEU A 1 198 ? -27.376 -5.261 46.853 1.00 98.12 198 LEU A N 1
ATOM 1505 C CA . LEU A 1 198 ? -27.654 -6.626 47.283 1.00 98.12 198 LEU A CA 1
ATOM 1506 C C . LEU A 1 198 ? -27.054 -6.884 48.670 1.00 98.12 198 LEU A C 1
ATOM 1508 O O . LEU A 1 198 ? -27.775 -7.384 49.529 1.00 98.12 198 LEU A O 1
ATOM 1512 N N . ASP A 1 199 ? -25.825 -6.427 48.915 1.00 97.88 199 ASP A N 1
ATOM 1513 C CA . ASP A 1 199 ? -25.179 -6.494 50.233 1.00 97.88 199 ASP A CA 1
ATOM 1514 C C . ASP A 1 199 ? -25.993 -5.740 51.309 1.00 97.88 199 ASP A C 1
ATOM 1516 O O . ASP A 1 199 ? -26.223 -6.258 52.404 1.00 97.88 199 ASP A O 1
ATOM 1520 N N . ASP A 1 200 ? -26.500 -4.536 50.999 1.00 97.81 200 ASP A N 1
ATOM 1521 C CA . ASP A 1 200 ? -27.387 -3.783 51.907 1.00 97.81 200 ASP A CA 1
ATOM 1522 C C . ASP A 1 200 ? -28.684 -4.549 52.215 1.00 97.81 200 ASP A C 1
ATOM 1524 O O . ASP A 1 200 ? -29.105 -4.656 53.371 1.00 97.81 200 ASP A O 1
ATOM 1528 N N . LEU A 1 201 ? -29.321 -5.116 51.186 1.00 97.25 201 LEU A N 1
ATOM 1529 C CA . LEU A 1 201 ? -30.540 -5.907 51.354 1.00 97.25 201 LEU A CA 1
ATOM 1530 C C . LEU A 1 201 ? -30.295 -7.170 52.185 1.00 97.25 201 LEU A C 1
ATOM 1532 O O . LEU A 1 201 ? -31.144 -7.523 53.009 1.00 97.25 201 LEU A O 1
ATOM 1536 N N . GLU A 1 202 ? -29.151 -7.828 52.015 1.00 97.44 202 GLU A N 1
ATOM 1537 C CA . GLU A 1 202 ? -28.746 -8.970 52.832 1.00 97.44 202 GLU A CA 1
ATOM 1538 C C . GLU A 1 202 ? -28.571 -8.557 54.302 1.00 97.44 202 GLU A C 1
ATOM 1540 O O . GLU A 1 202 ? -29.166 -9.173 55.191 1.00 97.44 202 GLU A O 1
ATOM 1545 N N . GLY A 1 203 ? -27.885 -7.440 54.569 1.00 95.38 203 GLY A N 1
ATOM 1546 C CA . GLY A 1 203 ? -27.727 -6.894 55.922 1.00 95.38 203 GLY A CA 1
ATOM 1547 C C . GLY A 1 203 ? -29.057 -6.514 56.589 1.00 95.38 203 GLY A C 1
ATOM 1548 O O . GLY A 1 203 ? -29.297 -6.809 57.768 1.00 95.38 203 GLY A O 1
ATOM 1549 N N . ARG A 1 204 ? -29.983 -5.918 55.831 1.00 96.19 204 ARG A N 1
ATOM 1550 C CA . ARG A 1 204 ? -31.343 -5.614 56.309 1.00 96.19 204 ARG A CA 1
ATOM 1551 C C . ARG A 1 204 ? -32.144 -6.880 56.595 1.00 96.19 204 ARG A C 1
ATOM 1553 O O . ARG A 1 204 ? -32.872 -6.925 57.585 1.00 96.19 204 ARG A O 1
ATOM 1560 N N . THR A 1 205 ? -31.992 -7.911 55.770 1.00 96.38 205 THR A N 1
ATOM 1561 C CA . THR A 1 205 ? -32.646 -9.212 55.967 1.00 96.38 205 THR A CA 1
ATOM 1562 C C . THR A 1 205 ? -32.122 -9.911 57.221 1.00 96.38 205 THR A C 1
ATOM 1564 O O . THR A 1 205 ? -32.916 -10.422 58.013 1.00 96.38 205 THR A O 1
ATOM 1567 N N . ALA A 1 206 ? -30.810 -9.869 57.466 1.00 93.62 206 ALA A N 1
ATOM 1568 C CA . ALA A 1 206 ? -30.209 -10.377 58.698 1.00 93.62 206 ALA A CA 1
ATOM 1569 C C . ALA A 1 206 ? -30.738 -9.634 59.939 1.00 93.62 206 ALA A C 1
ATOM 1571 O O . ALA A 1 206 ? -31.114 -10.257 60.934 1.00 93.62 206 ALA A O 1
ATOM 1572 N N . THR A 1 207 ? -30.853 -8.305 59.855 1.00 95.38 207 THR A N 1
ATOM 1573 C CA . THR A 1 207 ? -31.423 -7.473 60.928 1.00 95.38 207 THR A CA 1
ATOM 1574 C C . THR A 1 207 ? -32.882 -7.832 61.213 1.00 95.38 207 THR A C 1
ATOM 1576 O O . THR A 1 207 ? -33.252 -8.037 62.368 1.00 95.38 207 THR A O 1
ATOM 1579 N N . LEU A 1 208 ? -33.709 -7.961 60.171 1.00 95.25 208 LEU A N 1
ATOM 1580 C CA . LEU A 1 208 ? -35.106 -8.382 60.307 1.00 95.25 208 LEU A CA 1
ATOM 1581 C C . LEU A 1 208 ? -35.222 -9.782 60.915 1.00 95.25 208 LEU A C 1
ATOM 1583 O O . LEU A 1 208 ? -36.058 -9.995 61.785 1.00 95.25 208 LEU A O 1
ATOM 1587 N N . SER A 1 209 ? -34.358 -10.712 60.511 1.00 95.06 209 SER A N 1
ATOM 1588 C CA . SER A 1 209 ? -34.335 -12.075 61.056 1.00 95.06 209 SER A CA 1
ATOM 1589 C C . SER A 1 209 ? -34.027 -12.076 62.557 1.00 95.06 209 SER A C 1
ATOM 1591 O O . SER A 1 209 ? -34.681 -12.779 63.324 1.00 95.06 209 SER A O 1
ATOM 1593 N N . SER A 1 210 ? -33.088 -11.232 62.996 1.00 92.50 210 SER A N 1
ATOM 1594 C CA . SER A 1 210 ? -32.798 -11.023 64.421 1.00 92.50 210 SER A CA 1
ATOM 1595 C C . SER A 1 210 ? -33.997 -10.432 65.174 1.00 92.50 210 SER A C 1
ATOM 1597 O O . SER A 1 210 ? -34.354 -10.913 66.248 1.00 92.50 210 SER A O 1
ATOM 1599 N N . ALA A 1 211 ? -34.678 -9.438 64.593 1.00 88.06 211 ALA A N 1
ATOM 1600 C CA . ALA A 1 211 ? -35.877 -8.851 65.191 1.00 88.06 211 ALA A CA 1
ATOM 1601 C C . ALA A 1 211 ? -37.027 -9.868 65.324 1.00 88.06 211 ALA A C 1
ATOM 1603 O O . ALA A 1 211 ? -37.702 -9.897 66.350 1.00 88.06 211 ALA A O 1
ATOM 1604 N N . VAL A 1 212 ? -37.228 -10.738 64.329 1.00 92.56 212 VAL A N 1
ATOM 1605 C CA . VAL A 1 212 ? -38.216 -11.829 64.404 1.00 92.56 212 VAL A CA 1
ATOM 1606 C C . VAL A 1 212 ? -37.879 -12.789 65.546 1.00 92.56 212 VAL A C 1
ATOM 1608 O O . VAL A 1 212 ? -38.753 -13.098 66.351 1.00 92.56 212 VAL A O 1
ATOM 1611 N N . ALA A 1 213 ? -36.611 -13.180 65.699 1.00 88.38 213 ALA A N 1
ATOM 1612 C CA . ALA A 1 213 ? -36.191 -14.032 66.813 1.00 88.38 213 ALA A CA 1
ATOM 1613 C C . ALA A 1 213 ? -36.436 -13.378 68.190 1.00 88.38 213 ALA A C 1
ATOM 1615 O O . ALA A 1 213 ? -36.805 -14.056 69.150 1.00 88.38 213 ALA A O 1
ATOM 1616 N N . GLN A 1 214 ? -36.278 -12.053 68.298 1.00 87.94 214 GLN A N 1
ATOM 1617 C CA . GLN A 1 214 ? -36.625 -11.316 69.520 1.00 87.94 214 GLN A CA 1
ATOM 1618 C C . GLN A 1 214 ? -38.133 -11.346 69.803 1.00 87.94 214 GLN A C 1
ATOM 1620 O O . GLN A 1 214 ? -38.532 -11.512 70.957 1.00 87.94 214 GLN A O 1
ATOM 1625 N N . VAL A 1 215 ? -38.976 -11.226 68.771 1.00 87.19 215 VAL A N 1
ATOM 1626 C CA . VAL A 1 215 ? -40.436 -11.356 68.906 1.00 87.19 215 VAL A CA 1
ATOM 1627 C C . VAL A 1 215 ? -40.823 -12.758 69.379 1.00 87.19 215 VAL A C 1
ATOM 1629 O O . VAL A 1 215 ? -41.654 -12.879 70.280 1.00 87.19 215 VAL A O 1
ATOM 1632 N N . ASP A 1 216 ? -40.191 -13.805 68.848 1.00 87.88 216 ASP A N 1
ATOM 1633 C CA . ASP A 1 216 ? -40.428 -15.181 69.300 1.00 87.88 216 ASP A CA 1
ATOM 1634 C C . ASP A 1 216 ? -40.063 -15.359 70.783 1.00 87.88 216 ASP A C 1
ATOM 1636 O O . ASP A 1 216 ? -40.839 -15.936 71.551 1.00 87.88 216 ASP A O 1
ATOM 1640 N N . SER A 1 217 ? -38.934 -14.789 71.222 1.00 85.69 217 SER A N 1
ATOM 1641 C CA . SER A 1 217 ? -38.536 -14.771 72.639 1.00 85.69 217 SER A CA 1
ATOM 1642 C C . SER A 1 217 ? -39.576 -14.062 73.515 1.00 85.69 217 SER A C 1
ATOM 1644 O O . SER A 1 217 ? -40.021 -14.607 74.527 1.00 85.69 217 SER A O 1
ATOM 1646 N N . LEU A 1 218 ? -40.034 -12.874 73.099 1.00 84.56 218 LEU A N 1
ATOM 1647 C CA . LEU A 1 218 ? -41.090 -12.121 73.787 1.00 84.56 218 LEU A CA 1
ATOM 1648 C C . LEU A 1 218 ? -42.398 -12.914 73.894 1.00 84.56 218 LEU A C 1
ATOM 1650 O O . LEU A 1 218 ? -43.031 -12.910 74.950 1.00 84.56 218 LEU A O 1
ATOM 1654 N N . SER A 1 219 ? -42.786 -13.626 72.837 1.00 86.56 219 SER A N 1
ATOM 1655 C CA . SER A 1 219 ? -43.976 -14.483 72.826 1.00 86.56 219 SER A CA 1
ATOM 1656 C C . SER A 1 219 ? -43.862 -15.642 73.829 1.00 86.56 219 SER A C 1
ATOM 1658 O O . SER A 1 219 ? -44.807 -15.935 74.574 1.00 86.56 219 SER A O 1
ATOM 1660 N N . GLY A 1 220 ? -42.676 -16.252 73.924 1.00 85.44 220 GLY A N 1
ATOM 1661 C CA . GLY A 1 220 ? -42.361 -17.257 74.941 1.00 85.44 220 GLY A CA 1
ATOM 1662 C C . GLY A 1 220 ? -42.481 -16.708 76.365 1.00 85.44 220 GLY A C 1
ATOM 1663 O O . GLY A 1 220 ? -43.152 -17.311 77.206 1.00 85.44 220 GLY A O 1
ATOM 1664 N N . MET A 1 221 ? -41.916 -15.526 76.624 1.00 81.38 221 MET A N 1
ATOM 1665 C CA . MET A 1 221 ? -42.020 -14.860 77.931 1.00 81.38 221 MET A CA 1
ATOM 1666 C C . MET A 1 221 ? -43.469 -14.515 78.287 1.00 81.38 221 MET A C 1
ATOM 1668 O O . MET A 1 221 ? -43.907 -14.750 79.412 1.00 81.38 221 MET A O 1
ATOM 1672 N N . PHE A 1 222 ? -44.253 -14.014 77.331 1.00 83.00 222 PHE A N 1
ATOM 1673 C CA . PHE A 1 222 ? -45.666 -13.708 77.557 1.00 83.00 222 PHE A CA 1
ATOM 1674 C C . PHE A 1 222 ? -46.477 -14.959 77.918 1.00 83.00 222 PHE A C 1
ATOM 1676 O O . PHE A 1 222 ? -47.322 -14.917 78.814 1.00 83.00 222 PHE A O 1
ATOM 1683 N N . SER A 1 223 ? -46.183 -16.089 77.274 1.00 86.81 223 SER A N 1
ATOM 1684 C CA . SER A 1 223 ? -46.800 -17.378 77.605 1.00 86.81 223 SER A CA 1
ATOM 1685 C C . SER A 1 223 ? -46.465 -17.808 79.037 1.00 86.81 223 SER A C 1
ATOM 1687 O O . SER A 1 223 ? -47.356 -18.209 79.786 1.00 86.81 223 SER A O 1
ATOM 1689 N N . GLN A 1 224 ? -45.207 -17.652 79.462 1.00 85.81 224 GLN A N 1
ATOM 1690 C CA . GLN A 1 224 ? -44.801 -17.937 80.841 1.00 85.81 224 GLN A CA 1
ATOM 1691 C C . GLN A 1 224 ? -45.488 -17.004 81.849 1.00 85.81 224 GLN A C 1
ATOM 1693 O O . GLN A 1 224 ? -45.925 -17.450 82.912 1.00 85.81 224 GLN A O 1
ATOM 1698 N N . PHE A 1 225 ? -45.638 -15.721 81.513 1.00 82.12 225 PHE A N 1
ATOM 1699 C CA . PHE A 1 225 ? -46.357 -14.766 82.351 1.00 82.12 225 PHE A CA 1
ATOM 1700 C C . PHE A 1 225 ? -47.830 -15.156 82.532 1.00 82.12 225 PHE A C 1
ATOM 1702 O O . PHE A 1 225 ? -48.329 -15.115 83.655 1.00 82.12 225 PHE A O 1
ATOM 1709 N N . GLN A 1 226 ? -48.512 -15.603 81.472 1.00 87.56 226 GLN A N 1
ATOM 1710 C CA . GLN A 1 226 ? -49.888 -16.105 81.576 1.00 87.56 226 GLN A CA 1
ATOM 1711 C C . GLN A 1 226 ? -50.001 -17.298 82.532 1.00 87.56 226 GLN A C 1
ATOM 1713 O O . GLN A 1 226 ? -50.920 -17.336 83.351 1.00 87.56 226 GLN A O 1
ATOM 1718 N N . VAL A 1 227 ? -49.057 -18.245 82.472 1.00 88.81 227 VAL A N 1
ATOM 1719 C CA . VAL A 1 227 ? -49.013 -19.391 83.398 1.00 88.81 227 VAL A CA 1
ATOM 1720 C C . VAL A 1 227 ? -48.840 -18.913 84.839 1.00 88.81 227 VAL A C 1
ATOM 1722 O O . VAL A 1 227 ? -49.591 -19.325 85.724 1.00 88.81 227 VAL A O 1
ATOM 1725 N N . ASN A 1 228 ? -47.894 -18.003 85.076 1.00 84.38 228 ASN A N 1
ATOM 1726 C CA . ASN A 1 228 ? -47.645 -17.460 86.409 1.00 84.38 228 ASN A CA 1
ATOM 1727 C C . ASN A 1 228 ? -48.871 -16.693 86.952 1.00 84.38 228 ASN A C 1
ATOM 1729 O O . ASN A 1 228 ? -49.185 -16.787 88.139 1.00 84.38 228 ASN A O 1
ATOM 1733 N N . LEU A 1 229 ? -49.585 -15.953 86.096 1.00 85.62 229 LEU A N 1
ATOM 1734 C CA . LEU A 1 229 ? -50.813 -15.240 86.459 1.00 85.62 229 LEU A CA 1
ATOM 1735 C C . LEU A 1 229 ? -51.933 -16.216 86.852 1.00 85.62 229 LEU A C 1
ATOM 1737 O O . LEU A 1 229 ? -52.593 -16.009 87.869 1.00 85.62 229 LEU A O 1
ATOM 1741 N N . ALA A 1 230 ? -52.113 -17.296 86.085 1.00 85.88 230 ALA A N 1
ATOM 1742 C CA . ALA A 1 230 ? -53.075 -18.349 86.403 1.00 85.88 230 ALA A CA 1
ATOM 1743 C C . ALA A 1 230 ? -52.762 -19.021 87.753 1.00 85.88 230 ALA A C 1
ATOM 1745 O O . ALA A 1 230 ? -53.673 -19.294 88.535 1.00 85.88 230 ALA A O 1
ATOM 1746 N N . GLU A 1 231 ? -51.481 -19.233 88.070 1.00 88.12 231 GLU A N 1
ATOM 1747 C CA . GLU A 1 231 ? -51.070 -19.775 89.368 1.00 88.12 231 GLU A CA 1
ATOM 1748 C C . GLU A 1 231 ? -51.396 -18.815 90.526 1.00 88.12 231 GLU A C 1
ATOM 1750 O O . GLU A 1 231 ? -51.893 -19.246 91.570 1.00 88.12 231 GLU A O 1
ATOM 1755 N N . VAL A 1 232 ? -51.155 -17.510 90.353 1.00 84.69 232 VAL A N 1
ATOM 1756 C CA . VAL A 1 232 ? -51.523 -16.499 91.357 1.00 84.69 232 VAL A CA 1
ATOM 1757 C C . VAL A 1 232 ? -53.035 -16.439 91.556 1.00 84.69 232 VAL A C 1
ATOM 1759 O O . VAL A 1 232 ? -53.475 -16.434 92.705 1.00 84.69 232 VAL A O 1
ATOM 1762 N N . ALA A 1 233 ? -53.821 -16.463 90.477 1.00 81.94 233 ALA A N 1
ATOM 1763 C CA . ALA A 1 233 ? -55.281 -16.492 90.557 1.00 81.94 233 ALA A CA 1
ATOM 1764 C C . ALA A 1 233 ? -55.777 -17.702 91.370 1.00 81.94 233 ALA A C 1
ATOM 1766 O O . ALA A 1 233 ? -56.530 -17.541 92.326 1.00 81.94 233 ALA A O 1
ATOM 1767 N N . ALA A 1 234 ? -55.249 -18.901 91.103 1.00 85.56 234 ALA A N 1
ATOM 1768 C CA . ALA A 1 234 ? -55.611 -20.101 91.861 1.00 85.56 234 ALA A CA 1
ATOM 1769 C C . ALA A 1 234 ? -55.234 -20.013 93.356 1.00 85.56 234 ALA A C 1
ATOM 1771 O O . ALA A 1 234 ? -55.955 -20.501 94.232 1.00 85.56 234 ALA A O 1
ATOM 1772 N N . ARG A 1 235 ? -54.092 -19.390 93.680 1.00 81.38 235 ARG A N 1
ATOM 1773 C CA . ARG A 1 235 ? -53.689 -19.140 95.076 1.00 81.38 235 ARG A CA 1
ATOM 1774 C C . ARG A 1 235 ? -54.609 -18.124 95.759 1.00 81.38 235 ARG A C 1
ATOM 1776 O O . ARG A 1 235 ? -54.901 -18.295 96.944 1.00 81.38 235 ARG A O 1
ATOM 1783 N N . GLN A 1 236 ? -55.071 -17.107 95.033 1.00 85.81 236 GLN A N 1
ATOM 1784 C CA . GLN A 1 236 ? -56.051 -16.140 95.521 1.00 85.81 236 GLN A CA 1
ATOM 1785 C C . GLN A 1 236 ? -57.392 -16.818 95.827 1.00 85.81 236 GLN A C 1
ATOM 1787 O O . GLN A 1 236 ? -57.863 -16.696 96.957 1.00 85.81 236 GLN A O 1
ATOM 1792 N N . ASP A 1 237 ? -57.940 -17.618 94.908 1.00 83.94 237 ASP A N 1
ATOM 1793 C CA . ASP A 1 237 ? -59.195 -18.363 95.119 1.00 83.94 237 ASP A CA 1
ATOM 1794 C C . ASP A 1 237 ? -59.133 -19.237 96.384 1.00 83.94 237 ASP A C 1
ATOM 1796 O O . ASP A 1 237 ? -60.067 -19.313 97.192 1.00 83.94 237 ASP A O 1
ATOM 1800 N N . LYS A 1 238 ? -57.981 -19.884 96.606 1.00 84.50 238 LYS A N 1
ATOM 1801 C CA . LYS A 1 238 ? -57.732 -20.686 97.808 1.00 84.50 238 LYS A CA 1
ATOM 1802 C C . LYS A 1 238 ? -57.714 -19.835 99.081 1.00 84.50 238 LYS A C 1
ATOM 1804 O O . LYS A 1 238 ? -58.232 -20.273 100.109 1.00 84.50 238 LYS A O 1
ATOM 1809 N N . SER A 1 239 ? -57.120 -18.645 99.026 1.00 78.75 239 SER A N 1
ATOM 1810 C CA . SER A 1 239 ? -57.122 -17.685 100.135 1.00 78.75 239 SER A CA 1
ATOM 1811 C C . SER A 1 239 ? -58.538 -17.192 100.448 1.00 78.75 239 SER A C 1
ATOM 1813 O O . SER A 1 239 ? -58.926 -17.153 101.615 1.00 78.75 239 SER A O 1
ATOM 1815 N N . GLU A 1 240 ? -59.332 -16.869 99.426 1.00 80.00 240 GLU A N 1
ATOM 1816 C CA . GLU A 1 240 ? -60.729 -16.440 99.575 1.00 80.00 240 GLU A CA 1
ATOM 1817 C C . GLU A 1 240 ? -61.595 -17.542 100.198 1.00 80.00 240 GLU A C 1
ATOM 1819 O O . GLU A 1 240 ? -62.332 -17.288 101.151 1.00 80.00 240 GLU A O 1
ATOM 1824 N N . THR A 1 241 ? -61.427 -18.791 99.751 1.00 84.50 241 THR A N 1
ATOM 1825 C CA . THR A 1 241 ? -62.125 -19.956 100.325 1.00 84.50 241 THR A CA 1
ATOM 1826 C C . THR A 1 241 ? -61.827 -20.110 101.815 1.00 84.50 241 THR A C 1
ATOM 1828 O O . THR A 1 241 ? -62.727 -20.308 102.631 1.00 84.50 241 THR A O 1
ATOM 1831 N N . ARG A 1 242 ? -60.555 -19.995 102.202 1.00 80.00 242 ARG A N 1
ATOM 1832 C CA . ARG A 1 242 ? -60.155 -20.088 103.609 1.00 80.00 242 ARG A CA 1
ATOM 1833 C C . ARG A 1 242 ? -60.620 -18.888 104.431 1.00 80.00 242 ARG A C 1
ATOM 1835 O O . ARG A 1 242 ? -60.908 -19.042 105.611 1.00 80.00 242 ARG A O 1
ATOM 1842 N N . TRP A 1 243 ? -60.702 -17.697 103.837 1.00 77.75 243 TRP A N 1
ATOM 1843 C CA . TRP A 1 243 ? -61.287 -16.527 104.493 1.00 77.75 243 TRP A CA 1
ATOM 1844 C C . TRP A 1 243 ? -62.780 -16.720 104.771 1.00 77.75 243 TRP A C 1
ATOM 1846 O O . TRP A 1 243 ? -63.238 -16.422 105.873 1.00 77.75 243 TRP A O 1
ATOM 1856 N N . ALA A 1 244 ? -63.523 -17.284 103.816 1.00 77.88 244 ALA A N 1
ATOM 1857 C CA . ALA A 1 244 ? -64.914 -17.672 104.027 1.00 77.88 244 ALA A CA 1
ATOM 1858 C C . ALA A 1 244 ? -65.042 -18.702 105.164 1.00 77.88 244 ALA A C 1
ATOM 1860 O O . ALA A 1 244 ? -65.845 -18.512 106.072 1.00 77.88 244 ALA A O 1
ATOM 1861 N N . GLN A 1 245 ? -64.178 -19.723 105.191 1.00 82.06 245 GLN A N 1
ATOM 1862 C CA . GLN A 1 245 ? -64.134 -20.701 106.287 1.00 82.06 245 GLN A CA 1
ATOM 1863 C C . GLN A 1 245 ? -63.835 -20.049 107.648 1.00 82.06 245 GLN A C 1
ATOM 1865 O O . GLN A 1 245 ? -64.514 -20.341 108.629 1.00 82.06 245 GLN A O 1
ATOM 1870 N N . LEU A 1 246 ? -62.858 -19.135 107.722 1.00 78.56 246 LEU A N 1
ATOM 1871 C CA . LEU A 1 246 ? -62.565 -18.380 108.947 1.00 78.56 246 LEU A CA 1
ATOM 1872 C C . LEU A 1 246 ? -63.773 -17.578 109.418 1.00 78.56 246 LEU A C 1
ATOM 1874 O O . LEU A 1 246 ? -64.059 -17.547 110.615 1.00 78.56 246 LEU A O 1
ATOM 1878 N N . LYS A 1 247 ? -64.471 -16.928 108.484 1.00 81.12 247 LYS A N 1
ATOM 1879 C CA . LYS A 1 247 ? -65.677 -16.160 108.774 1.00 81.12 247 LYS A CA 1
ATOM 1880 C C . LYS A 1 247 ? -66.766 -17.053 109.371 1.00 81.12 247 LYS A C 1
ATOM 1882 O O . LYS A 1 247 ? -67.280 -16.718 110.434 1.00 81.12 247 LYS A O 1
ATOM 1887 N N . ASP A 1 248 ? -67.041 -18.205 108.763 1.00 83.06 248 ASP A N 1
ATOM 1888 C CA . ASP A 1 248 ? -68.028 -19.164 109.274 1.00 83.06 248 ASP A CA 1
ATOM 1889 C C . ASP A 1 248 ? -67.663 -19.657 110.681 1.00 83.06 248 ASP A C 1
ATOM 1891 O O . ASP A 1 248 ? -68.514 -19.740 111.571 1.00 83.06 248 ASP A O 1
ATOM 1895 N N . MET A 1 249 ? -66.381 -19.949 110.917 1.00 77.94 249 MET A N 1
ATOM 1896 C CA . MET A 1 249 ? -65.898 -20.361 112.234 1.00 77.94 249 MET A CA 1
ATOM 1897 C C . MET A 1 249 ? -66.038 -19.247 113.272 1.00 77.94 249 MET A C 1
ATOM 1899 O O . MET A 1 249 ? -66.410 -19.530 114.413 1.00 77.94 249 MET A O 1
ATOM 1903 N N . LEU A 1 250 ? -65.778 -17.993 112.897 1.00 76.69 250 LEU A N 1
ATOM 1904 C CA . LEU A 1 250 ? -65.950 -16.833 113.769 1.00 76.69 250 LEU A CA 1
ATOM 1905 C C . LEU A 1 250 ? -67.424 -16.620 114.130 1.00 76.69 250 LEU A C 1
ATOM 1907 O O . LEU A 1 250 ? -67.739 -16.482 115.312 1.00 76.69 250 LEU A O 1
ATOM 1911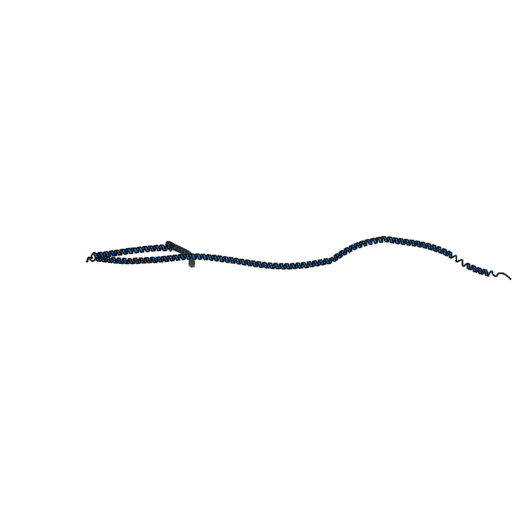 N N . ASP A 1 251 ? -68.321 -16.673 113.146 1.00 78.81 251 ASP A N 1
ATOM 1912 C CA . ASP A 1 251 ? -69.767 -16.537 113.350 1.00 78.81 251 ASP A CA 1
ATOM 1913 C C . ASP A 1 251 ? -70.285 -17.639 114.285 1.00 78.81 251 ASP A C 1
ATOM 1915 O O . ASP A 1 251 ? -71.003 -17.388 115.259 1.00 78.81 251 ASP A O 1
ATOM 1919 N N . GLN A 1 252 ? -69.839 -18.875 114.069 1.00 79.06 252 GLN A N 1
ATOM 1920 C CA . GLN A 1 252 ? -70.139 -19.971 114.976 1.00 79.06 252 GLN A CA 1
ATOM 1921 C C . GLN A 1 252 ? -69.505 -19.765 116.370 1.00 79.06 252 GLN A C 1
ATOM 1923 O O . GLN A 1 252 ? -70.113 -20.134 117.373 1.00 79.06 252 GLN A O 1
ATOM 1928 N N . LEU A 1 253 ? -68.278 -19.231 116.499 1.00 78.88 253 LEU A N 1
ATOM 1929 C CA . LEU A 1 253 ? -67.623 -18.973 117.802 1.00 78.88 253 LEU A CA 1
ATOM 1930 C C . LEU A 1 253 ? -68.424 -17.939 118.595 1.00 78.88 253 LEU A C 1
ATOM 1932 O O . LEU A 1 253 ? -68.652 -18.094 119.795 1.00 78.88 253 LEU A O 1
ATOM 1936 N N . GLN A 1 254 ? -68.927 -16.928 117.891 1.00 80.25 254 GLN A N 1
ATOM 1937 C CA . GLN A 1 254 ? -69.826 -15.925 118.428 1.00 80.25 254 GLN A CA 1
ATOM 1938 C C . GLN A 1 254 ? -71.145 -16.549 118.915 1.00 80.25 254 GLN A C 1
ATOM 1940 O O . GLN A 1 254 ? -71.609 -16.195 120.000 1.00 80.25 254 GLN A O 1
ATOM 1945 N N . MET A 1 255 ? -71.722 -17.512 118.182 1.00 76.69 255 MET A N 1
ATOM 1946 C CA . MET A 1 255 ? -72.901 -18.266 118.639 1.00 76.69 255 MET A CA 1
ATOM 1947 C C . MET A 1 255 ? -72.628 -19.068 119.916 1.00 76.69 255 MET A C 1
ATOM 1949 O O . MET A 1 255 ? -73.405 -18.970 120.867 1.00 76.69 255 MET A O 1
ATOM 1953 N N . ASP A 1 256 ? -71.524 -19.818 119.978 1.00 75.38 256 ASP A N 1
ATOM 1954 C CA . ASP A 1 256 ? -71.158 -20.595 121.172 1.00 75.38 256 ASP A CA 1
ATOM 1955 C C . ASP A 1 256 ? -70.938 -19.681 122.390 1.00 75.38 256 ASP A C 1
ATOM 1957 O O . ASP A 1 256 ? -71.383 -19.990 123.498 1.00 75.38 256 ASP A O 1
ATOM 1961 N N . PHE A 1 257 ? -70.338 -18.503 122.188 1.00 73.12 257 PHE A N 1
ATOM 1962 C CA . PHE A 1 257 ? -70.184 -17.495 123.235 1.00 73.12 257 PHE A CA 1
ATOM 1963 C C . PHE A 1 257 ? -71.530 -16.907 123.697 1.00 73.12 257 PHE A C 1
ATOM 1965 O O . PHE A 1 257 ? -71.759 -16.752 124.900 1.00 73.12 257 PHE A O 1
ATOM 1972 N N . MET A 1 258 ? -72.459 -16.612 122.777 1.00 72.12 258 MET A N 1
ATOM 1973 C CA . MET A 1 258 ? -73.817 -16.170 123.133 1.00 72.12 258 MET A CA 1
ATOM 1974 C C . MET A 1 258 ? -74.572 -17.239 123.930 1.00 72.12 258 MET A C 1
ATOM 1976 O O . MET A 1 258 ? -75.222 -16.916 124.926 1.00 72.12 258 MET A O 1
ATOM 1980 N N . GLN A 1 259 ? -74.448 -18.509 123.541 1.00 70.69 259 GLN A N 1
ATOM 1981 C CA . GLN A 1 259 ? -75.042 -19.630 124.266 1.00 70.69 259 GLN A CA 1
ATOM 1982 C C . GLN A 1 259 ? -74.454 -19.782 125.678 1.00 70.69 259 GLN A C 1
ATOM 1984 O O . GLN A 1 259 ? -75.210 -20.026 126.623 1.00 70.69 259 GLN A O 1
ATOM 1989 N N . LEU A 1 260 ? -73.136 -19.604 125.848 1.00 68.56 260 LEU A N 1
ATOM 1990 C CA . LEU A 1 260 ? -72.462 -19.575 127.155 1.00 68.56 260 LEU A CA 1
ATOM 1991 C C . LEU A 1 260 ? -72.975 -18.418 128.035 1.00 68.56 260 LEU A C 1
ATOM 1993 O O . LEU A 1 260 ? -73.196 -18.586 129.235 1.00 68.56 260 LEU A O 1
ATOM 1997 N N . LYS A 1 261 ? -73.211 -17.244 127.435 1.00 63.94 261 LYS A N 1
ATOM 1998 C CA . LYS A 1 261 ? -73.751 -16.062 128.124 1.00 63.94 261 LYS A CA 1
ATOM 1999 C C . LYS A 1 261 ? -75.194 -16.279 128.599 1.00 63.94 261 LYS A C 1
ATOM 2001 O O . LYS A 1 261 ? -75.527 -15.866 129.706 1.00 63.94 261 LYS A O 1
ATOM 2006 N N . GLN A 1 262 ? -76.028 -16.963 127.811 1.00 63.91 262 GLN A N 1
ATOM 2007 C CA . GLN A 1 262 ? -77.418 -17.277 128.172 1.00 63.91 262 GLN A CA 1
ATOM 2008 C C . GLN A 1 262 ? -77.530 -18.282 129.332 1.00 63.91 262 GLN A C 1
ATOM 2010 O O . GLN A 1 262 ? -78.376 -18.094 130.200 1.00 63.91 262 GLN A O 1
ATOM 2015 N N . SER A 1 263 ? -76.636 -19.277 129.441 1.00 55.91 263 SER A N 1
ATOM 2016 C CA . SER A 1 263 ? -76.654 -20.228 130.573 1.00 55.91 263 SER A CA 1
ATOM 2017 C C . SER A 1 263 ? -76.222 -19.626 131.916 1.00 55.91 263 SER A C 1
ATOM 2019 O O . SER A 1 263 ? -76.360 -20.279 132.943 1.00 55.91 263 SER A O 1
ATOM 2021 N N . LYS A 1 264 ? -75.693 -18.396 131.924 1.00 52.25 264 LYS A N 1
ATOM 2022 C CA . LYS A 1 264 ? -75.353 -17.650 133.147 1.00 52.25 264 LYS A CA 1
ATOM 2023 C C . LYS A 1 264 ? -76.456 -16.659 133.566 1.00 52.25 264 LYS A C 1
ATOM 2025 O O . LYS A 1 264 ? -76.353 -16.079 134.641 1.00 52.25 264 LYS A O 1
ATOM 2030 N N . GLY A 1 265 ? -77.470 -16.437 132.716 1.00 47.19 265 GLY A N 1
ATOM 2031 C CA . GLY A 1 265 ? -78.521 -15.423 132.895 1.00 47.19 265 GLY A CA 1
ATOM 2032 C C . GLY A 1 265 ? -79.888 -15.939 133.368 1.00 47.19 265 GLY A C 1
ATOM 2033 O O . GLY A 1 265 ? -80.680 -15.134 133.847 1.00 47.19 265 GLY A O 1
ATOM 2034 N N . ASP A 1 266 ? -80.167 -17.244 133.281 1.00 42.84 266 ASP A N 1
ATOM 2035 C CA . ASP A 1 266 ? -81.383 -17.857 133.838 1.00 42.84 266 ASP A CA 1
ATOM 2036 C C . ASP A 1 266 ? -81.074 -18.476 135.212 1.00 42.84 266 ASP A C 1
ATOM 2038 O O . ASP A 1 266 ? -80.535 -19.576 135.329 1.00 42.84 266 ASP A O 1
ATOM 2042 N N . GLY A 1 267 ? -81.350 -17.718 136.273 1.00 48.75 267 GLY A N 1
ATOM 2043 C CA . GLY A 1 267 ? -81.027 -18.055 137.661 1.00 48.75 267 GLY A CA 1
ATOM 2044 C C . GLY A 1 267 ? -81.918 -19.116 138.314 1.00 48.75 267 GLY A C 1
ATOM 2045 O O . GLY A 1 267 ? -82.070 -19.068 139.532 1.00 48.75 267 GLY A O 1
ATOM 2046 N N . THR A 1 268 ? -82.531 -20.041 137.564 1.00 44.97 268 THR A N 1
ATOM 2047 C CA . THR A 1 268 ? -83.518 -20.980 138.138 1.00 44.97 268 THR A CA 1
ATOM 2048 C C . THR A 1 268 ? -83.195 -22.475 138.037 1.00 44.97 268 THR A C 1
ATOM 2050 O O . THR A 1 268 ? -83.908 -23.280 138.633 1.00 44.97 268 THR A O 1
ATOM 2053 N N . THR A 1 269 ? -82.059 -22.874 137.451 1.00 46.53 269 THR A N 1
ATOM 2054 C CA . THR A 1 269 ? -81.537 -24.256 137.564 1.00 46.53 269 THR A CA 1
ATOM 2055 C C . THR A 1 269 ? -80.007 -24.272 137.605 1.00 46.53 269 THR A C 1
ATOM 2057 O O . THR A 1 269 ? -79.389 -23.607 136.774 1.00 46.53 269 THR A O 1
ATOM 2060 N N . PRO A 1 270 ? -79.357 -25.021 138.522 1.00 45.41 270 PRO A N 1
ATOM 2061 C CA . PRO A 1 270 ? -77.907 -25.137 138.525 1.00 45.41 270 PRO A CA 1
ATOM 2062 C C . PRO A 1 270 ? -77.490 -25.922 137.280 1.00 45.41 270 PRO A C 1
ATOM 2064 O O . PRO A 1 270 ? -77.676 -27.135 137.208 1.00 45.41 270 PRO A O 1
ATOM 2067 N N . ALA A 1 271 ? -76.934 -25.230 136.284 1.00 46.41 271 ALA A N 1
ATOM 2068 C CA . ALA A 1 271 ? -76.136 -25.890 135.265 1.00 46.41 271 ALA A CA 1
ATOM 2069 C C . ALA A 1 271 ? -75.030 -26.656 136.003 1.00 46.41 271 ALA A C 1
ATOM 2071 O O . ALA A 1 271 ? -74.188 -26.052 136.666 1.00 46.41 271 ALA A O 1
ATOM 2072 N N . THR A 1 272 ? -75.076 -27.985 135.963 1.00 48.53 272 THR A N 1
ATOM 2073 C CA . THR A 1 272 ? -74.026 -28.827 136.534 1.00 48.53 272 THR A CA 1
ATOM 2074 C C . THR A 1 272 ? -72.692 -28.447 135.894 1.00 48.53 272 THR A C 1
ATOM 2076 O O . THR A 1 272 ? -72.639 -28.245 134.680 1.00 48.53 272 THR A O 1
ATOM 2079 N N . ASP A 1 273 ? -71.625 -28.369 136.693 1.00 55.44 273 ASP A N 1
ATOM 2080 C CA . ASP A 1 273 ? -70.256 -27.996 136.283 1.00 55.44 273 ASP A CA 1
ATOM 2081 C C . ASP A 1 273 ? -69.797 -28.690 134.978 1.00 55.44 273 ASP A C 1
ATOM 2083 O O . ASP A 1 273 ? -69.075 -28.124 134.159 1.00 55.44 273 ASP A O 1
ATOM 2087 N N . THR A 1 274 ? -70.310 -29.896 134.719 1.00 57.31 274 THR A N 1
ATOM 2088 C CA . THR A 1 274 ? -70.085 -30.698 133.509 1.00 57.31 274 THR A CA 1
ATOM 2089 C C . THR A 1 274 ? -70.603 -30.072 132.205 1.00 57.31 274 THR A C 1
ATOM 2091 O O . THR A 1 274 ? -69.974 -30.244 131.163 1.00 57.31 274 THR A O 1
ATOM 2094 N N . THR A 1 275 ? -71.715 -29.329 132.209 1.00 61.88 275 THR A N 1
ATOM 2095 C CA . THR A 1 275 ? -72.284 -28.716 130.988 1.00 61.88 275 THR A CA 1
ATOM 2096 C C . THR A 1 275 ? -71.549 -27.434 130.600 1.00 61.88 275 THR A C 1
ATOM 2098 O O . THR A 1 275 ? -71.398 -27.131 129.415 1.00 61.88 275 THR A O 1
ATOM 2101 N N . LEU A 1 276 ? -71.067 -26.685 131.596 1.00 63.53 276 LEU A N 1
ATOM 2102 C CA . LEU A 1 276 ? -70.225 -25.512 131.379 1.00 63.53 276 LEU A CA 1
ATOM 2103 C C . LEU A 1 276 ? -68.830 -25.937 130.903 1.00 63.53 276 LEU A C 1
ATOM 2105 O O . LEU A 1 276 ? -68.344 -25.379 129.923 1.00 63.53 276 LEU A O 1
ATOM 2109 N N . ALA A 1 277 ? -68.243 -26.968 131.522 1.00 66.81 277 ALA A N 1
ATOM 2110 C CA . ALA A 1 277 ? -66.966 -27.544 131.106 1.00 66.81 277 ALA A CA 1
ATOM 2111 C C . ALA A 1 277 ? -66.997 -28.025 129.645 1.00 66.81 277 ALA A C 1
ATOM 2113 O O . ALA A 1 277 ? -66.165 -27.601 128.852 1.00 66.81 277 ALA A O 1
ATOM 2114 N N . ALA A 1 278 ? -68.020 -28.786 129.239 1.00 69.38 278 ALA A N 1
ATOM 2115 C CA . ALA A 1 278 ? -68.151 -29.250 127.853 1.00 69.38 278 ALA A CA 1
ATOM 2116 C C . ALA A 1 278 ? -68.283 -28.101 126.830 1.00 69.38 278 ALA A C 1
ATOM 2118 O O . ALA A 1 278 ? -67.806 -28.202 125.700 1.00 69.38 278 ALA A O 1
ATOM 2119 N N . ARG A 1 279 ? -68.927 -26.988 127.209 1.00 69.50 279 ARG A N 1
ATOM 2120 C CA . ARG A 1 279 ? -69.039 -25.790 126.357 1.00 69.50 279 ARG A CA 1
ATOM 2121 C C . ARG A 1 279 ? -67.727 -25.016 126.269 1.00 69.50 279 ARG A C 1
ATOM 2123 O O . ARG A 1 279 ? -67.393 -24.524 125.195 1.00 69.50 279 ARG A O 1
ATOM 2130 N N . VAL A 1 280 ? -66.996 -24.915 127.377 1.00 72.75 280 VAL A N 1
ATOM 2131 C CA . VAL A 1 280 ? -65.657 -24.314 127.416 1.00 72.75 280 VAL A CA 1
ATOM 2132 C C . VAL A 1 280 ? -64.672 -25.148 126.597 1.00 72.75 280 VAL A C 1
ATOM 2134 O O . VAL A 1 280 ? -63.938 -24.571 125.801 1.00 72.75 280 VAL A O 1
ATOM 2137 N N . ASP A 1 281 ? -64.723 -26.477 126.687 1.00 77.81 281 ASP A N 1
ATOM 2138 C CA . ASP A 1 281 ? -63.915 -27.373 125.853 1.00 77.81 281 ASP A CA 1
ATOM 2139 C C . ASP A 1 281 ? -64.250 -27.206 124.370 1.00 77.81 281 ASP A C 1
ATOM 2141 O O . ASP A 1 281 ? -63.351 -27.064 123.547 1.00 77.81 281 ASP A O 1
ATOM 2145 N N . ARG A 1 282 ? -65.539 -27.113 124.016 1.00 75.19 282 ARG A N 1
ATOM 2146 C CA . ARG A 1 282 ? -65.959 -26.851 122.632 1.00 75.19 282 ARG A CA 1
ATOM 2147 C C . ARG A 1 282 ? -65.440 -25.507 122.116 1.00 75.19 282 ARG A C 1
ATOM 2149 O O . ARG A 1 282 ? -64.957 -25.437 120.987 1.00 75.19 282 ARG A O 1
ATOM 2156 N N . LEU A 1 283 ? -65.501 -24.455 122.935 1.00 75.94 283 LEU A N 1
ATOM 2157 C CA . LEU A 1 283 ? -64.913 -23.152 122.612 1.00 75.94 283 LEU A CA 1
ATOM 2158 C C . LEU A 1 283 ? -63.391 -23.251 122.445 1.00 75.94 283 LEU A C 1
ATOM 2160 O O . LEU A 1 283 ? -62.859 -22.670 121.506 1.00 75.94 283 LEU A O 1
ATOM 2164 N N . ALA A 1 284 ? -62.696 -24.001 123.303 1.00 73.94 284 ALA A N 1
ATOM 2165 C CA . ALA A 1 284 ? -61.250 -24.196 123.222 1.00 73.94 284 ALA A CA 1
ATOM 2166 C C . ALA A 1 284 ? -60.835 -24.976 121.962 1.00 73.94 284 ALA A C 1
ATOM 2168 O O . ALA A 1 284 ? -59.878 -24.591 121.286 1.00 73.94 284 ALA A O 1
ATOM 2169 N N . THR A 1 285 ? -61.580 -26.024 121.594 1.00 78.50 285 THR A N 1
ATOM 2170 C CA . THR A 1 285 ? -61.371 -26.764 120.342 1.00 78.50 285 THR A CA 1
ATOM 2171 C C . THR A 1 285 ? -61.571 -25.851 119.137 1.00 78.50 285 THR A C 1
ATOM 2173 O O . THR A 1 285 ? -60.689 -25.752 118.291 1.00 78.50 285 THR A O 1
ATOM 2176 N N . ARG A 1 286 ? -62.677 -25.102 119.089 1.00 75.75 286 ARG A N 1
ATOM 2177 C CA . ARG A 1 286 ? -62.983 -24.221 117.953 1.00 75.75 286 ARG A CA 1
ATOM 2178 C C . ARG A 1 286 ? -62.026 -23.038 117.860 1.00 75.75 286 ARG A C 1
ATOM 2180 O O . ARG A 1 286 ? -61.642 -22.655 116.761 1.00 75.75 286 ARG A O 1
ATOM 2187 N N . LEU A 1 287 ? -61.574 -22.500 118.993 1.00 74.81 287 LEU A N 1
ATOM 2188 C CA . LEU A 1 287 ? -60.508 -21.499 119.027 1.00 74.81 287 LEU A CA 1
ATOM 2189 C C . LEU A 1 287 ? -59.197 -22.065 118.462 1.00 74.81 287 LEU A C 1
ATOM 2191 O O . LEU A 1 287 ? -58.528 -21.378 117.697 1.00 74.81 287 LEU A O 1
ATOM 2195 N N . SER A 1 288 ? -58.862 -23.319 118.780 1.00 78.00 288 SER A N 1
ATOM 2196 C CA . SER A 1 288 ? -57.674 -23.997 118.238 1.00 78.00 288 SER A CA 1
ATOM 2197 C C . SER A 1 288 ? -57.778 -24.220 116.725 1.00 78.00 288 SER A C 1
ATOM 2199 O O . SER A 1 288 ? -56.811 -24.001 115.994 1.00 78.00 288 SER A O 1
ATOM 2201 N N . GLU A 1 289 ? -58.958 -24.593 116.227 1.00 78.00 289 GLU A N 1
ATOM 2202 C CA . GLU A 1 289 ? -59.217 -24.716 114.790 1.00 78.00 289 GLU A CA 1
ATOM 2203 C C . GLU A 1 289 ? -59.110 -23.351 114.084 1.00 78.00 289 GLU A C 1
ATOM 2205 O O . GLU A 1 289 ? -58.485 -23.263 113.025 1.00 78.00 289 GLU A O 1
ATOM 2210 N N . VAL A 1 290 ? -59.667 -22.274 114.670 1.00 72.88 290 VAL A N 1
ATOM 2211 C CA . VAL A 1 290 ? -59.538 -20.902 114.135 1.00 72.88 290 VAL A CA 1
ATOM 2212 C C . VAL A 1 290 ? -58.065 -20.522 114.039 1.00 72.88 290 VAL A C 1
ATOM 2214 O O . VAL A 1 290 ? -57.632 -20.027 113.003 1.00 72.88 290 VAL A O 1
ATOM 2217 N N . LEU A 1 291 ? -57.285 -20.782 115.090 1.00 75.31 291 LEU A N 1
ATOM 2218 C CA . LEU A 1 291 ? -55.862 -20.450 115.137 1.00 75.31 291 LEU A CA 1
ATOM 2219 C C . LEU A 1 291 ? -55.085 -21.183 114.034 1.00 75.31 291 LEU A C 1
ATOM 2221 O O . LEU A 1 291 ? -54.337 -20.562 113.284 1.00 75.31 291 LEU A O 1
ATOM 2225 N N . THR A 1 292 ? -55.370 -22.474 113.852 1.00 79.50 292 THR A N 1
ATOM 2226 C CA . THR A 1 292 ? -54.765 -23.302 112.796 1.00 79.50 292 THR A CA 1
ATOM 2227 C C . THR A 1 292 ? -55.105 -22.774 111.396 1.00 79.50 292 THR A C 1
ATOM 2229 O O . THR A 1 292 ? -54.254 -22.739 110.502 1.00 79.50 292 THR A O 1
ATOM 2232 N N . LEU A 1 293 ? -56.349 -22.335 111.177 1.00 75.44 293 LEU A N 1
ATOM 2233 C CA . LEU A 1 293 ? -56.781 -21.800 109.887 1.00 75.44 293 LEU A CA 1
ATOM 2234 C C . LEU A 1 293 ? -56.205 -20.398 109.621 1.00 75.44 293 LEU A C 1
ATOM 2236 O O . LEU A 1 293 ? -55.808 -20.119 108.489 1.00 75.44 293 LEU A O 1
ATOM 2240 N N . VAL A 1 294 ? -56.087 -19.550 110.651 1.00 71.69 294 VAL A N 1
ATOM 2241 C CA . VAL A 1 294 ? -55.410 -18.243 110.578 1.00 71.69 294 VAL A CA 1
ATOM 2242 C C . VAL A 1 294 ? -53.941 -18.423 110.206 1.00 71.69 294 VAL A C 1
ATOM 2244 O O . VAL A 1 294 ? -53.478 -17.771 109.274 1.00 71.69 294 VAL A O 1
ATOM 2247 N N . GLU A 1 295 ? -53.224 -19.341 110.856 1.00 76.06 295 GLU A N 1
ATOM 2248 C CA . GLU A 1 295 ? -51.824 -19.652 110.535 1.00 76.06 295 GLU A CA 1
ATOM 2249 C C . GLU A 1 295 ? -51.673 -20.164 109.096 1.00 76.06 295 GLU A C 1
ATOM 2251 O O . GLU A 1 295 ? -50.788 -19.734 108.349 1.00 76.06 295 GLU A O 1
ATOM 2256 N N . SER A 1 296 ? -52.583 -21.041 108.663 1.00 75.62 296 SER A N 1
ATOM 2257 C CA . SER A 1 296 ? -52.611 -21.538 107.286 1.00 75.62 296 SER A CA 1
ATOM 2258 C C . SER A 1 296 ? -52.845 -20.408 106.276 1.00 75.62 296 SER A C 1
ATOM 2260 O O . SER A 1 296 ? -52.195 -20.370 105.227 1.00 75.62 296 SER A O 1
ATOM 2262 N N . ASN A 1 297 ? -53.741 -19.467 106.586 1.00 74.06 297 ASN A N 1
ATOM 2263 C CA . ASN A 1 297 ? -54.021 -18.306 105.744 1.00 74.06 297 ASN A CA 1
ATOM 2264 C C . ASN A 1 297 ? -52.875 -17.308 105.702 1.00 74.06 297 ASN A C 1
ATOM 2266 O O . ASN A 1 297 ? -52.512 -16.853 104.621 1.00 74.06 297 ASN A O 1
ATOM 2270 N N . GLN A 1 298 ? -52.262 -17.019 106.846 1.00 75.69 298 GLN A N 1
ATOM 2271 C CA . GLN A 1 298 ? -51.070 -16.188 106.91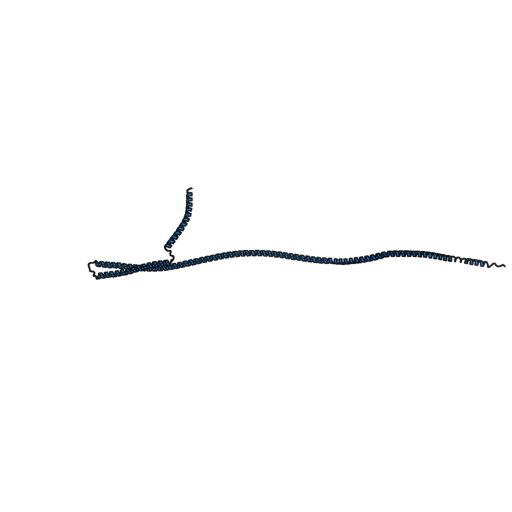8 1.00 75.69 298 GLN A CA 1
ATOM 2272 C C . GLN A 1 298 ? -49.966 -16.761 106.027 1.00 75.69 298 GLN A C 1
ATOM 2274 O O . GLN A 1 298 ? -49.355 -16.020 105.260 1.00 75.69 298 GLN A O 1
ATOM 2279 N N . LYS A 1 299 ? -49.769 -18.085 106.048 1.00 80.19 299 LYS A N 1
ATOM 2280 C CA . LYS A 1 299 ? -48.825 -18.751 105.148 1.00 80.19 299 LYS A CA 1
ATOM 2281 C C . LYS A 1 299 ? -49.174 -18.531 103.673 1.00 80.19 299 LYS A C 1
ATOM 2283 O O . LYS A 1 299 ? -48.299 -18.164 102.903 1.00 80.19 299 LYS A O 1
ATOM 2288 N N . THR A 1 300 ? -50.439 -18.673 103.275 1.00 74.94 300 THR A N 1
ATOM 2289 C CA . THR A 1 300 ? -50.854 -18.419 101.881 1.00 74.94 300 THR A CA 1
ATOM 2290 C C . THR A 1 300 ? -50.697 -16.961 101.463 1.00 74.94 300 THR A C 1
ATOM 2292 O O . THR A 1 300 ? -50.280 -16.705 100.338 1.00 74.94 300 THR A O 1
ATOM 2295 N N . VAL A 1 301 ? -50.965 -16.008 102.356 1.00 72.00 301 VAL A N 1
ATOM 2296 C CA . VAL A 1 301 ? -50.721 -14.582 102.095 1.00 72.00 301 VAL A CA 1
ATOM 2297 C C . VAL A 1 301 ? -49.227 -14.313 101.902 1.00 72.00 301 VAL A C 1
ATOM 2299 O O . VAL A 1 301 ? -48.852 -13.609 100.967 1.00 72.00 301 VAL A O 1
ATOM 2302 N N . VAL A 1 302 ? -48.364 -14.915 102.724 1.00 77.12 302 VAL A N 1
ATOM 2303 C CA . VAL A 1 302 ? -46.905 -14.814 102.566 1.00 77.12 302 VAL A CA 1
ATOM 2304 C C . VAL A 1 302 ? -46.448 -15.450 101.249 1.00 77.12 302 VAL A C 1
ATOM 2306 O O . VAL A 1 302 ? -45.686 -14.834 100.505 1.00 77.12 302 VAL A O 1
ATOM 2309 N N . ASP A 1 303 ? -46.957 -16.634 100.910 1.00 78.38 303 ASP A N 1
ATOM 2310 C CA . ASP A 1 303 ? -46.636 -17.322 99.656 1.00 78.38 303 ASP A CA 1
ATOM 2311 C C . ASP A 1 303 ? -47.094 -16.506 98.427 1.00 78.38 303 ASP A C 1
ATOM 2313 O O . ASP A 1 303 ? -46.407 -16.479 97.405 1.00 78.38 303 ASP A O 1
ATOM 2317 N N . LEU A 1 304 ? -48.235 -15.809 98.516 1.00 76.88 304 LEU A N 1
ATOM 2318 C CA . LEU A 1 304 ? -48.723 -14.877 97.493 1.00 76.88 304 LEU A CA 1
ATOM 2319 C C . LEU A 1 304 ? -47.805 -13.657 97.347 1.00 76.88 304 LEU A C 1
ATOM 2321 O O . LEU A 1 304 ? -47.431 -13.305 96.228 1.00 76.88 304 LEU A O 1
ATOM 2325 N N . GLN A 1 305 ? -47.396 -13.036 98.457 1.00 75.94 305 GLN A N 1
ATOM 2326 C CA . GLN A 1 305 ? -46.465 -11.900 98.449 1.00 75.94 305 GLN A CA 1
ATOM 2327 C C . GLN A 1 305 ? -45.111 -12.276 97.832 1.00 75.94 305 GLN A C 1
ATOM 2329 O O . GLN A 1 305 ? -44.553 -11.524 97.026 1.00 75.94 305 GLN A O 1
ATOM 2334 N N . GLN A 1 306 ? -44.595 -13.459 98.168 1.00 80.62 306 GLN A N 1
ATOM 2335 C CA . GLN A 1 306 ? -43.361 -13.983 97.589 1.00 80.62 306 GLN A CA 1
ATOM 2336 C C . GLN A 1 306 ? -43.511 -14.266 96.092 1.00 80.62 306 GLN A C 1
ATOM 2338 O O . GLN A 1 306 ? -42.648 -13.864 95.313 1.00 80.62 306 GLN A O 1
ATOM 2343 N N . SER A 1 307 ? -44.617 -14.886 95.667 1.00 76.19 307 SER A N 1
ATOM 2344 C CA . SER A 1 307 ? -44.904 -15.097 94.244 1.00 76.19 307 SER A CA 1
ATOM 2345 C C . SER A 1 307 ? -45.003 -13.789 93.465 1.00 76.19 307 SER A C 1
ATOM 2347 O O . SER A 1 307 ? -44.452 -13.705 92.372 1.00 76.19 307 SER A O 1
ATOM 2349 N N . PHE A 1 308 ? -45.636 -12.755 94.022 1.00 74.94 308 PHE A N 1
ATOM 2350 C CA . PHE A 1 308 ? -45.734 -11.447 93.374 1.00 74.94 308 PHE A CA 1
ATOM 2351 C C . PHE A 1 308 ? -44.363 -10.774 93.232 1.00 74.94 308 PHE A C 1
ATOM 2353 O O . PHE A 1 308 ? -44.037 -10.221 92.184 1.00 74.94 308 PHE A O 1
ATOM 2360 N N . THR A 1 309 ? -43.529 -10.873 94.269 1.00 76.25 309 THR A N 1
ATOM 2361 C CA . THR A 1 309 ? -42.162 -10.332 94.254 1.00 76.25 309 THR A CA 1
ATOM 2362 C C . THR A 1 309 ? -41.308 -11.054 93.216 1.00 76.25 309 THR A C 1
ATOM 2364 O O . THR A 1 309 ? -40.688 -10.415 92.372 1.00 76.25 309 THR A O 1
ATOM 2367 N N . LYS A 1 310 ? -41.361 -12.390 93.200 1.00 77.88 310 LYS A N 1
ATOM 2368 C CA . LYS A 1 310 ? -40.651 -13.208 92.216 1.00 77.88 310 LYS A CA 1
ATOM 2369 C C . LYS A 1 310 ? -41.112 -12.908 90.790 1.00 77.88 310 LYS A C 1
ATOM 2371 O O . LYS A 1 310 ? -40.270 -12.755 89.913 1.00 77.88 310 LYS A O 1
ATOM 2376 N N . MET A 1 311 ? -42.422 -12.775 90.568 1.00 75.38 311 MET A N 1
ATOM 2377 C CA . MET A 1 311 ? -42.982 -12.417 89.264 1.00 75.38 311 MET A CA 1
ATOM 2378 C C . MET A 1 311 ? -42.501 -11.034 88.811 1.00 75.38 311 MET A C 1
ATOM 2380 O O . MET A 1 311 ? -42.098 -10.880 87.665 1.00 75.38 311 MET A O 1
ATOM 2384 N N . LYS A 1 312 ? -42.480 -10.043 89.709 1.00 75.38 312 LYS A N 1
ATOM 2385 C CA . LYS A 1 312 ? -41.972 -8.692 89.431 1.00 75.38 312 LYS A CA 1
ATOM 2386 C C . LYS A 1 312 ? -40.487 -8.695 89.053 1.00 75.38 312 LYS A C 1
ATOM 2388 O O . LYS A 1 312 ? -40.102 -8.032 88.092 1.00 75.38 312 LYS A O 1
ATOM 2393 N N . ASP A 1 313 ? -39.664 -9.426 89.798 1.00 77.06 313 ASP A N 1
ATOM 2394 C CA . ASP A 1 313 ? -38.222 -9.488 89.554 1.00 77.06 313 ASP A CA 1
ATOM 2395 C C . ASP A 1 313 ? -37.898 -10.259 88.270 1.00 77.06 313 ASP A C 1
ATOM 2397 O O . ASP A 1 313 ? -37.064 -9.809 87.483 1.00 77.06 313 ASP A O 1
ATOM 2401 N N . GLN A 1 314 ? -38.604 -11.366 88.011 1.00 76.12 314 GLN A N 1
ATOM 2402 C CA . GLN A 1 314 ? -38.505 -12.098 86.746 1.00 76.12 314 GLN A CA 1
ATOM 2403 C C . GLN A 1 314 ? -38.888 -11.209 85.567 1.00 76.12 314 GLN A C 1
ATOM 2405 O O . GLN A 1 314 ? -38.095 -11.088 84.640 1.00 76.12 314 GLN A O 1
ATOM 2410 N N . LEU A 1 315 ? -40.017 -10.496 85.650 1.00 74.12 315 LEU A N 1
ATOM 2411 C CA . LEU A 1 315 ? -40.453 -9.570 84.605 1.00 74.12 315 LEU A CA 1
ATOM 2412 C C . LEU A 1 315 ? -39.382 -8.509 84.311 1.00 74.12 315 LEU A C 1
ATOM 2414 O O . LEU A 1 315 ? -39.102 -8.203 83.158 1.00 74.12 315 LEU A O 1
ATOM 2418 N N . LYS A 1 316 ? -38.742 -7.966 85.352 1.00 73.69 316 LYS A N 1
ATOM 2419 C CA . LYS A 1 316 ? -37.683 -6.964 85.200 1.00 73.69 316 LYS A CA 1
ATOM 2420 C C . LYS A 1 316 ? -36.446 -7.531 84.498 1.00 73.69 316 LYS A C 1
ATOM 2422 O O . LYS A 1 316 ? -35.920 -6.886 83.596 1.00 73.69 316 LYS A O 1
ATOM 2427 N N . ILE A 1 317 ? -35.978 -8.709 84.912 1.00 76.06 317 ILE A N 1
ATOM 2428 C CA . ILE A 1 317 ? -34.799 -9.365 84.325 1.00 76.06 317 ILE A CA 1
ATOM 2429 C C . ILE A 1 317 ? -35.068 -9.741 82.864 1.00 76.06 317 ILE A C 1
ATOM 2431 O O . ILE A 1 317 ? -34.247 -9.467 81.994 1.00 76.06 317 ILE A O 1
ATOM 2435 N N . GLU A 1 318 ? -36.229 -10.324 82.592 1.00 68.88 318 GLU A N 1
ATOM 2436 C CA . GLU A 1 318 ? -36.621 -10.827 81.275 1.00 68.88 318 GLU A CA 1
ATOM 2437 C C . GLU A 1 318 ? -36.868 -9.702 80.255 1.00 68.88 318 GLU A C 1
ATOM 2439 O O . GLU A 1 318 ? -36.430 -9.802 79.104 1.00 68.88 318 GLU A O 1
ATOM 2444 N N . ILE A 1 319 ? -37.466 -8.582 80.684 1.00 68.12 319 ILE A N 1
ATOM 2445 C CA . ILE A 1 319 ? -37.621 -7.372 79.859 1.00 68.12 319 ILE A CA 1
ATOM 2446 C C . ILE A 1 319 ? -36.256 -6.757 79.514 1.00 68.12 319 ILE A C 1
ATOM 2448 O O . ILE A 1 319 ? -36.007 -6.425 78.355 1.00 68.12 319 ILE A O 1
ATOM 2452 N N . LEU A 1 320 ? -35.356 -6.632 80.496 1.00 67.00 320 LEU A N 1
ATOM 2453 C CA . LEU A 1 320 ? -34.014 -6.077 80.281 1.00 67.00 320 LEU A CA 1
ATOM 2454 C C . LEU A 1 320 ? -33.145 -6.974 79.388 1.00 67.00 320 LEU A C 1
ATOM 2456 O O . LEU A 1 320 ? -32.321 -6.467 78.632 1.00 67.00 320 LEU A O 1
ATOM 2460 N N . ALA A 1 321 ? -33.332 -8.294 79.456 1.00 67.25 321 ALA A N 1
ATOM 2461 C CA . ALA A 1 321 ? -32.603 -9.249 78.628 1.00 67.25 321 ALA A CA 1
ATOM 2462 C C . ALA A 1 321 ? -33.094 -9.271 77.170 1.00 67.25 321 ALA A C 1
ATOM 2464 O O . ALA A 1 321 ? -32.283 -9.404 76.257 1.00 67.25 321 ALA A O 1
ATOM 2465 N N . SER A 1 322 ? -34.403 -9.129 76.942 1.00 62.50 322 SER A N 1
ATOM 2466 C CA . SER A 1 322 ? -34.988 -9.215 75.593 1.00 62.50 322 SER A CA 1
ATOM 2467 C C . SER A 1 322 ? -35.013 -7.886 74.842 1.00 62.50 322 SER A C 1
ATOM 2469 O O . SER A 1 322 ? -35.119 -7.879 73.618 1.00 62.50 322 SER A O 1
ATOM 2471 N N . ILE A 1 323 ? -34.891 -6.761 75.550 1.00 61.84 323 ILE A N 1
ATOM 2472 C CA . ILE A 1 323 ? -34.753 -5.433 74.950 1.00 61.84 323 ILE A CA 1
ATOM 2473 C C . ILE A 1 323 ? -33.511 -4.770 75.571 1.00 61.84 323 ILE A C 1
ATOM 2475 O O . ILE A 1 323 ? -33.632 -3.914 76.450 1.00 61.84 323 ILE A O 1
ATOM 2479 N N . PRO A 1 324 ? -32.297 -5.151 75.128 1.00 52.88 324 PRO A N 1
ATOM 2480 C CA . PRO A 1 324 ? -31.044 -4.672 75.720 1.00 52.88 324 PRO A CA 1
ATOM 2481 C C . PRO A 1 324 ? -30.833 -3.153 75.576 1.00 52.88 324 PRO A C 1
ATOM 2483 O O . PRO A 1 324 ? -29.992 -2.587 76.264 1.00 52.88 324 PRO A O 1
ATOM 2486 N N . ASN A 1 325 ? -31.632 -2.491 74.731 1.00 53.81 325 ASN A N 1
ATOM 2487 C CA . ASN A 1 325 ? -31.705 -1.038 74.581 1.00 53.81 325 ASN A CA 1
ATOM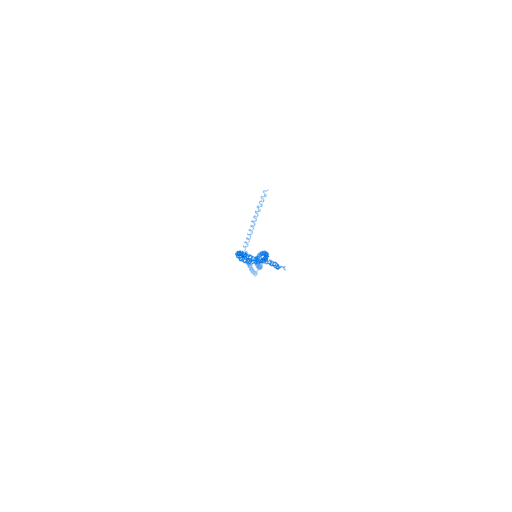 2488 C C . ASN A 1 325 ? -33.126 -0.521 74.855 1.00 53.81 325 ASN A C 1
ATOM 2490 O O . ASN A 1 325 ? -33.680 0.220 74.045 1.00 53.81 325 ASN A O 1
ATOM 2494 N N . LEU A 1 326 ? -33.751 -0.915 75.967 1.00 45.69 326 LEU A N 1
ATOM 2495 C CA . LEU A 1 326 ? -34.892 -0.152 76.473 1.00 45.69 326 LEU A CA 1
ATOM 2496 C C . LEU A 1 326 ? -34.353 1.231 76.849 1.00 45.69 326 LEU A C 1
ATOM 2498 O O . LEU A 1 326 ? -33.532 1.310 77.768 1.00 45.69 326 LEU A O 1
ATOM 2502 N N . PRO A 1 327 ? -34.744 2.311 76.149 1.00 47.88 327 PRO A N 1
ATOM 2503 C CA . PRO A 1 327 ? -34.386 3.641 76.601 1.00 47.88 327 PRO A CA 1
ATOM 2504 C C . PRO A 1 327 ? -34.877 3.762 78.046 1.00 47.88 327 PRO A C 1
ATOM 2506 O O . PRO A 1 327 ? -36.039 3.471 78.338 1.00 47.88 327 PRO A O 1
ATOM 2509 N N . THR A 1 328 ? -33.975 4.114 78.967 1.00 51.91 328 THR A N 1
ATOM 2510 C CA . THR A 1 328 ? -34.354 4.400 80.356 1.00 51.91 328 THR A CA 1
ATOM 2511 C C . THR A 1 328 ? -35.478 5.438 80.359 1.00 51.91 328 THR A C 1
ATOM 2513 O O . THR A 1 328 ? -35.618 6.199 79.402 1.00 51.91 328 THR A O 1
ATOM 2516 N N . GLU A 1 329 ? -36.291 5.498 81.412 1.00 46.59 329 GLU A N 1
ATOM 2517 C CA . GLU A 1 329 ? -37.349 6.515 81.539 1.00 46.59 329 GLU A CA 1
ATOM 2518 C C . GLU A 1 329 ? -36.801 7.939 81.280 1.00 46.59 329 GLU A C 1
ATOM 2520 O O . GLU A 1 329 ? -37.428 8.738 80.585 1.00 46.59 329 GLU A O 1
ATOM 2525 N N . ASP A 1 330 ? -35.550 8.187 81.687 1.00 50.50 330 ASP A N 1
ATOM 2526 C CA . ASP A 1 330 ? -34.775 9.390 81.363 1.00 50.50 330 ASP A CA 1
ATOM 2527 C C . ASP A 1 330 ? -34.420 9.521 79.872 1.00 50.50 330 ASP A C 1
ATOM 2529 O O . ASP A 1 330 ? -34.508 10.609 79.313 1.00 50.50 330 ASP A O 1
ATOM 2533 N N . THR A 1 331 ? -34.064 8.432 79.190 1.00 48.41 331 THR A N 1
ATOM 2534 C CA . THR A 1 331 ? -33.774 8.438 77.746 1.00 48.41 331 THR A CA 1
ATOM 2535 C C . THR A 1 331 ? -35.040 8.689 76.924 1.00 48.41 331 THR A C 1
ATOM 2537 O O . THR A 1 331 ? -34.996 9.469 75.979 1.00 48.41 331 THR A O 1
ATOM 2540 N N . ILE A 1 332 ? -36.192 8.109 77.287 1.00 46.34 332 ILE A N 1
ATOM 2541 C CA . ILE A 1 332 ? -37.483 8.398 76.628 1.00 46.34 332 ILE A CA 1
ATOM 2542 C C . ILE A 1 332 ? -37.845 9.874 76.816 1.00 46.34 332 ILE A C 1
ATOM 2544 O O . ILE A 1 332 ? -38.250 10.536 75.861 1.00 46.34 332 ILE A O 1
ATOM 2548 N N . ARG A 1 333 ? -37.638 10.413 78.022 1.00 45.25 333 ARG A N 1
ATOM 2549 C CA . ARG A 1 333 ? -37.887 11.821 78.332 1.00 45.25 333 ARG A CA 1
ATOM 2550 C C . ARG A 1 333 ? -36.958 12.768 77.565 1.00 45.25 333 ARG A C 1
ATOM 2552 O O . ARG A 1 333 ? -37.455 13.717 76.970 1.00 45.25 333 ARG A O 1
ATOM 2559 N N . ILE A 1 334 ? -35.660 12.466 77.488 1.00 50.72 334 ILE A N 1
ATOM 2560 C CA . ILE A 1 334 ? -34.677 13.230 76.700 1.00 50.72 334 ILE A CA 1
ATOM 2561 C C . ILE A 1 334 ? -34.998 13.153 75.205 1.00 50.72 334 ILE A C 1
ATOM 2563 O O . ILE A 1 334 ? -34.948 14.169 74.525 1.00 50.72 334 ILE A O 1
ATOM 2567 N N . THR A 1 335 ? -35.399 11.988 74.688 1.00 50.59 335 THR A N 1
ATOM 2568 C CA . THR A 1 335 ? -35.718 11.828 73.259 1.00 50.59 335 THR A CA 1
ATOM 2569 C C . THR A 1 335 ? -37.017 12.554 72.891 1.00 50.59 335 THR A C 1
ATOM 2571 O O . THR A 1 335 ? -37.106 13.154 71.824 1.00 50.59 335 THR A O 1
ATOM 2574 N N . ILE A 1 336 ? -38.022 12.567 73.777 1.00 48.59 336 ILE A N 1
ATOM 2575 C CA . ILE A 1 336 ? -39.245 13.366 73.596 1.00 48.59 336 ILE A CA 1
ATOM 2576 C C . ILE A 1 336 ? -38.937 14.865 73.726 1.00 48.59 336 ILE A C 1
ATOM 2578 O O . ILE A 1 336 ? -39.449 15.641 72.923 1.00 48.59 336 ILE A O 1
ATOM 2582 N N . GLU A 1 337 ? -38.083 15.283 74.667 1.00 50.00 337 GLU A N 1
ATOM 2583 C CA . GLU A 1 337 ? -37.637 16.676 74.812 1.00 50.00 337 GLU A CA 1
ATOM 2584 C C . GLU A 1 337 ? -36.783 17.137 73.612 1.00 50.00 337 GLU A C 1
ATOM 2586 O O . GLU A 1 337 ? -36.970 18.256 73.143 1.00 50.00 337 GLU A O 1
ATOM 2591 N N . GLU A 1 338 ? -35.932 16.285 73.029 1.00 54.16 338 GLU A N 1
ATOM 2592 C CA . GLU A 1 338 ? -35.161 16.576 71.808 1.00 54.16 338 GLU A CA 1
ATOM 2593 C C . GLU A 1 338 ? -36.032 16.591 70.549 1.00 54.16 338 GLU A C 1
ATOM 2595 O O . GLU A 1 338 ? -35.871 17.474 69.705 1.00 54.16 338 GLU A O 1
ATOM 2600 N N . ILE A 1 339 ? -36.981 15.659 70.408 1.00 54.62 339 ILE A N 1
ATOM 2601 C CA . ILE A 1 339 ? -37.948 15.667 69.300 1.00 54.62 339 ILE A CA 1
ATOM 2602 C C . ILE A 1 339 ? -38.855 16.896 69.413 1.00 54.62 339 ILE A C 1
ATOM 2604 O O . ILE A 1 339 ? -39.079 17.570 68.407 1.00 54.62 339 ILE A O 1
ATOM 2608 N N . ALA A 1 340 ? -39.322 17.241 70.616 1.00 51.22 340 ALA A N 1
ATOM 2609 C CA . ALA A 1 340 ? -40.091 18.455 70.866 1.00 51.22 340 ALA A CA 1
ATOM 2610 C C . ALA A 1 340 ? -39.253 19.711 70.596 1.00 51.22 340 ALA A C 1
ATOM 2612 O O . ALA A 1 340 ? -39.725 20.603 69.901 1.00 51.22 340 ALA A O 1
ATOM 2613 N N . ALA A 1 341 ? -37.994 19.774 71.039 1.00 57.03 341 ALA A N 1
ATOM 2614 C CA . ALA A 1 341 ? -37.097 20.899 70.771 1.00 57.03 341 ALA A CA 1
ATOM 2615 C C . ALA A 1 341 ? -36.776 21.043 69.275 1.00 57.03 341 ALA A C 1
ATOM 2617 O O . ALA A 1 341 ? -36.729 22.160 68.759 1.00 57.03 341 ALA A O 1
ATOM 2618 N N . LYS A 1 342 ? -36.605 19.933 68.548 1.00 65.06 342 LYS A N 1
ATOM 2619 C CA . LYS A 1 342 ? -36.382 19.931 67.097 1.00 65.06 342 LYS A CA 1
ATOM 2620 C C . LYS A 1 342 ? -37.634 20.354 66.329 1.00 65.06 342 LYS A C 1
ATOM 2622 O O . LYS A 1 342 ? -37.528 21.182 65.431 1.00 65.06 342 LYS A O 1
ATOM 2627 N N . GLN A 1 343 ? -38.811 19.857 66.710 1.00 53.97 343 GLN A N 1
ATOM 2628 C CA . GLN A 1 343 ? -40.099 20.257 66.129 1.00 53.97 343 GLN A CA 1
ATOM 2629 C C . GLN A 1 343 ? -40.432 21.719 66.441 1.00 53.97 343 GLN A C 1
ATOM 2631 O O . GLN A 1 343 ? -40.900 22.429 65.559 1.00 53.97 343 GLN A O 1
ATOM 2636 N N . ILE A 1 344 ? -40.127 22.201 67.651 1.00 59.84 344 ILE A N 1
ATOM 2637 C CA . ILE A 1 344 ? -40.244 23.616 68.025 1.00 59.84 344 ILE A CA 1
ATOM 2638 C C . ILE A 1 344 ? -39.284 24.456 67.184 1.00 59.84 344 ILE A C 1
ATOM 2640 O O . ILE A 1 344 ? -39.715 25.456 66.631 1.00 59.84 344 ILE A O 1
ATOM 2644 N N . LYS A 1 345 ? -38.029 24.031 66.990 1.00 66.25 345 LYS A N 1
ATOM 2645 C CA . LYS A 1 345 ? -37.040 24.746 66.165 1.00 66.25 345 LYS A CA 1
ATOM 2646 C C . LYS A 1 345 ? -37.398 24.755 64.674 1.00 66.25 345 LYS A C 1
ATOM 2648 O O . LYS A 1 345 ? -37.204 25.768 64.012 1.00 66.25 345 LYS A O 1
ATOM 2653 N N . GLU A 1 346 ? -37.953 23.667 64.143 1.00 60.88 346 GLU A N 1
ATOM 2654 C CA . GLU A 1 346 ? -38.479 23.602 62.772 1.00 60.88 346 GLU A CA 1
ATOM 2655 C C . GLU A 1 346 ? -39.769 24.420 62.616 1.00 60.88 346 GLU A C 1
ATOM 2657 O O . GLU A 1 346 ? -39.950 25.083 61.596 1.00 60.88 346 GLU A O 1
ATOM 2662 N N . ALA A 1 347 ? -40.644 24.438 63.624 1.00 50.09 347 ALA A N 1
ATOM 2663 C CA . ALA A 1 347 ? -41.829 25.290 63.659 1.00 50.09 347 ALA A CA 1
ATOM 2664 C C . ALA A 1 347 ? -41.462 26.774 63.797 1.00 50.09 347 ALA A C 1
ATOM 2666 O O . ALA A 1 347 ? -42.100 27.598 63.154 1.00 50.09 347 ALA A O 1
ATOM 2667 N N . GLN A 1 348 ? -40.409 27.117 64.546 1.00 54.19 348 GLN A N 1
ATOM 2668 C CA . GLN A 1 348 ? -39.853 28.469 64.636 1.00 54.19 348 GLN A CA 1
ATOM 2669 C C . GLN A 1 348 ? -39.183 28.881 63.329 1.00 54.19 348 GLN A C 1
ATOM 2671 O O . GLN A 1 348 ? -39.489 29.946 62.828 1.00 54.19 348 GLN A O 1
ATOM 2676 N N . ALA A 1 349 ? -38.390 28.017 62.691 1.00 63.06 349 ALA A N 1
ATOM 2677 C CA . ALA A 1 349 ? -37.823 28.303 61.371 1.00 63.06 349 ALA A CA 1
ATOM 2678 C C . ALA A 1 349 ? -38.911 28.469 60.291 1.00 63.06 349 ALA A C 1
ATOM 2680 O O . ALA A 1 349 ? -38.792 29.316 59.408 1.00 63.06 349 ALA A O 1
ATOM 2681 N N . ARG A 1 350 ? -40.004 27.695 60.372 1.00 57.59 350 ARG A N 1
ATOM 2682 C CA . ARG A 1 350 ? -41.190 27.867 59.517 1.00 57.59 350 ARG A CA 1
ATOM 2683 C C . ARG A 1 350 ? -41.985 29.120 59.873 1.00 57.59 350 ARG A C 1
ATOM 2685 O O . ARG A 1 350 ? -42.505 29.752 58.963 1.00 57.59 350 ARG A O 1
ATOM 2692 N N . ALA A 1 351 ? -42.065 29.496 61.147 1.00 49.03 351 ALA A N 1
ATOM 2693 C CA . ALA A 1 351 ? -42.701 30.727 61.603 1.00 49.03 351 ALA A CA 1
ATOM 2694 C C . ALA A 1 351 ? -41.876 31.965 61.233 1.00 49.03 351 ALA A C 1
ATOM 2696 O O . ALA A 1 351 ? -42.473 32.949 60.836 1.00 49.03 351 ALA A O 1
ATOM 2697 N N . ASP A 1 352 ? -40.547 31.908 61.253 1.00 55.53 352 ASP A N 1
ATOM 2698 C CA . ASP A 1 352 ? -39.646 32.981 60.823 1.00 55.53 352 ASP A CA 1
ATOM 2699 C C . ASP A 1 352 ? -39.655 33.117 59.291 1.00 55.53 352 ASP A C 1
ATOM 2701 O O . ASP A 1 352 ? -39.706 34.226 58.758 1.00 55.53 352 ASP A O 1
ATOM 2705 N N . ALA A 1 353 ? -39.724 31.997 58.558 1.00 54.41 353 ALA A N 1
ATOM 2706 C CA . ALA A 1 353 ? -39.956 31.999 57.112 1.00 54.41 353 ALA A CA 1
ATOM 2707 C C . ALA A 1 353 ? -41.363 32.518 56.747 1.00 54.41 353 ALA A C 1
ATOM 2709 O O . ALA A 1 353 ? -41.525 33.254 55.771 1.00 54.41 353 ALA A O 1
ATOM 2710 N N . ALA A 1 354 ? -42.381 32.187 57.548 1.00 48.53 354 ALA A N 1
ATOM 2711 C CA . ALA A 1 354 ? -43.749 32.667 57.374 1.00 48.53 354 ALA A CA 1
ATOM 2712 C C . ALA A 1 354 ? -43.934 34.119 57.837 1.00 48.53 354 ALA A C 1
ATOM 2714 O O . ALA A 1 354 ? -44.710 34.834 57.221 1.00 48.53 354 ALA A O 1
ATOM 2715 N N . GLN A 1 355 ? -43.213 34.591 58.857 1.00 47.53 355 GLN A N 1
ATOM 2716 C CA . GLN A 1 355 ? -43.184 35.989 59.291 1.00 47.53 355 GLN A CA 1
ATOM 2717 C C . GLN A 1 355 ? -42.387 36.847 58.307 1.00 47.53 355 GLN A C 1
ATOM 2719 O O . GLN A 1 355 ? -42.780 37.981 58.062 1.00 47.53 355 GLN A O 1
ATOM 2724 N N . GLY A 1 356 ? -41.367 36.302 57.638 1.00 46.78 356 GLY A N 1
ATOM 2725 C CA . GLY A 1 356 ? -40.737 36.948 56.485 1.00 46.78 356 GLY A CA 1
ATOM 2726 C C . GLY A 1 356 ? -41.721 37.177 55.330 1.00 46.78 356 GLY A C 1
ATOM 2727 O O . GLY A 1 356 ? -41.769 38.270 54.770 1.00 46.78 356 GLY A O 1
ATOM 2728 N N . LEU A 1 357 ? -42.575 36.193 55.018 1.00 46.59 357 LEU A N 1
ATOM 2729 C CA . LEU A 1 357 ? -43.611 36.341 53.986 1.00 46.59 357 LEU A CA 1
ATOM 2730 C C . LEU A 1 357 ? -44.807 37.190 54.450 1.00 46.59 357 LEU A C 1
ATOM 2732 O O . LEU A 1 357 ? -45.353 37.965 53.668 1.00 46.59 357 LEU A O 1
ATOM 2736 N N . ALA A 1 358 ? -45.207 37.071 55.716 1.00 45.38 358 ALA A N 1
ATOM 2737 C CA . ALA A 1 358 ? -46.333 37.793 56.290 1.00 45.38 358 ALA A CA 1
ATOM 2738 C C . ALA A 1 358 ? -45.993 39.260 56.542 1.00 45.38 358 ALA A C 1
ATOM 2740 O O . ALA A 1 358 ? -46.859 40.082 56.317 1.00 45.38 358 ALA A O 1
ATOM 2741 N N . VAL A 1 359 ? -44.761 39.627 56.913 1.00 47.09 359 VAL A N 1
ATOM 2742 C CA . VAL A 1 359 ? -44.337 41.034 57.037 1.00 47.09 359 VAL A CA 1
ATOM 2743 C C . VAL A 1 359 ? -44.203 41.690 55.661 1.00 47.09 359 VAL A C 1
ATOM 2745 O O . VAL A 1 359 ? -44.591 42.844 55.515 1.00 47.09 359 VAL A O 1
ATOM 2748 N N . VAL A 1 360 ? -43.772 40.963 54.621 1.00 50.22 360 VAL A N 1
ATOM 2749 C CA . VAL A 1 360 ? -43.793 41.470 53.234 1.00 50.22 360 VAL A CA 1
ATOM 2750 C C . VAL A 1 360 ? -45.230 41.610 52.712 1.00 50.22 360 VAL A C 1
ATOM 2752 O O . VAL A 1 360 ? -45.549 42.616 52.081 1.00 50.22 360 VAL A O 1
ATOM 2755 N N . ALA A 1 361 ? -46.128 40.672 53.032 1.00 44.66 361 ALA A N 1
ATOM 2756 C CA . ALA A 1 361 ? -47.546 40.764 52.684 1.00 44.66 361 ALA A CA 1
ATOM 2757 C C . ALA A 1 361 ? -48.297 41.836 53.498 1.00 44.66 361 ALA A C 1
ATOM 2759 O O . ALA A 1 361 ? -49.140 42.521 52.927 1.00 44.66 361 ALA A O 1
ATOM 2760 N N . LEU A 1 362 ? -47.962 42.041 54.781 1.00 40.31 362 LEU A N 1
ATOM 2761 C CA . LEU A 1 362 ? -48.544 43.084 55.636 1.00 40.31 362 LEU A CA 1
ATOM 2762 C C . LEU A 1 362 ? -48.031 44.473 55.245 1.00 40.31 362 LEU A C 1
ATOM 2764 O O . LEU A 1 362 ? -48.808 45.419 55.253 1.00 40.31 362 LEU A O 1
ATOM 2768 N N . LEU A 1 363 ? -46.755 44.605 54.857 1.00 44.00 363 LEU A N 1
ATOM 2769 C CA . LEU A 1 363 ? -46.200 45.849 54.310 1.00 44.00 363 LEU A CA 1
ATOM 2770 C C . LEU A 1 363 ? -46.792 46.162 52.930 1.00 44.00 363 LEU A C 1
ATOM 2772 O O . LEU A 1 363 ? -47.127 47.315 52.671 1.00 44.00 363 LEU A O 1
ATOM 2776 N N . ALA A 1 364 ? -47.008 45.156 52.074 1.00 46.19 364 ALA A N 1
ATOM 2777 C CA . ALA A 1 364 ? -47.689 45.334 50.790 1.00 46.19 364 ALA A CA 1
ATOM 2778 C C . ALA A 1 364 ? -49.185 45.672 50.959 1.00 46.19 364 ALA A C 1
ATOM 2780 O O . ALA A 1 364 ? -49.698 46.543 50.256 1.00 46.19 364 ALA A O 1
ATOM 2781 N N . SER A 1 365 ? -49.883 45.057 51.921 1.00 37.94 365 SER A N 1
ATOM 2782 C CA . SER A 1 365 ? -51.292 45.358 52.204 1.00 37.94 365 SER A CA 1
ATOM 2783 C C . SER A 1 365 ? -51.476 46.679 52.953 1.00 37.94 365 SER A C 1
ATOM 2785 O O . SER A 1 365 ? -52.424 47.400 52.667 1.00 37.94 365 SER A O 1
ATOM 2787 N N . MET A 1 366 ? -50.570 47.055 53.865 1.00 39.94 366 MET A N 1
ATOM 2788 C CA . MET A 1 366 ? -50.594 48.375 54.510 1.00 39.94 366 MET A CA 1
ATOM 2789 C C . MET A 1 366 ? -50.249 49.489 53.516 1.00 39.94 366 MET A C 1
ATOM 2791 O O . MET A 1 366 ? -50.893 50.532 53.558 1.00 39.94 366 MET A O 1
ATOM 2795 N N . ALA A 1 367 ? -49.323 49.272 52.574 1.00 41.06 367 ALA A N 1
ATOM 2796 C CA . ALA A 1 367 ? -49.063 50.224 51.491 1.00 41.06 367 ALA A CA 1
ATOM 2797 C C . ALA A 1 367 ? -50.277 50.387 50.554 1.00 41.06 367 ALA A C 1
ATOM 2799 O O . ALA A 1 367 ? -50.601 51.508 50.162 1.00 41.06 367 ALA A O 1
ATOM 2800 N N . ALA A 1 368 ? -51.000 49.301 50.255 1.00 39.41 368 ALA A N 1
ATOM 2801 C CA . ALA A 1 368 ? -52.237 49.351 49.472 1.00 39.41 368 ALA A CA 1
ATOM 2802 C C . ALA A 1 368 ? -53.394 50.050 50.217 1.00 39.41 368 ALA A C 1
ATOM 2804 O O . ALA A 1 368 ? -54.148 50.806 49.608 1.00 39.41 368 ALA A O 1
ATOM 2805 N N . ILE A 1 369 ? -53.513 49.856 51.536 1.00 38.12 369 ILE A N 1
ATOM 2806 C CA . ILE A 1 369 ? -54.533 50.510 52.374 1.00 38.12 369 ILE A CA 1
ATOM 2807 C C . ILE A 1 369 ? -54.233 52.008 52.559 1.00 38.12 369 ILE A C 1
ATOM 2809 O O . ILE A 1 369 ? -55.152 52.820 52.519 1.00 38.12 369 ILE A O 1
ATOM 2813 N N . VAL A 1 370 ? -52.961 52.402 52.696 1.00 40.91 370 VAL A N 1
ATOM 2814 C CA . VAL A 1 370 ? -52.560 53.820 52.778 1.00 40.91 370 VAL A CA 1
ATOM 2815 C C . VAL A 1 370 ? -52.742 54.539 51.432 1.00 40.91 370 VAL A C 1
ATOM 2817 O O . VAL A 1 370 ? -53.161 55.693 51.421 1.00 40.91 370 VAL A O 1
ATOM 2820 N N . ALA A 1 371 ? -52.516 53.867 50.298 1.00 39.00 371 ALA A N 1
ATOM 2821 C CA . ALA A 1 371 ? -52.788 54.427 48.970 1.00 39.00 371 ALA A CA 1
ATOM 2822 C C . ALA A 1 371 ? -54.295 54.583 48.671 1.00 39.00 371 ALA A C 1
ATOM 2824 O O . ALA A 1 371 ? -54.683 55.519 47.980 1.00 39.00 371 ALA A O 1
ATOM 2825 N N . ALA A 1 372 ? -55.146 53.708 49.218 1.00 37.06 372 ALA A N 1
ATOM 2826 C CA . ALA A 1 372 ? -56.603 53.771 49.065 1.00 37.06 372 ALA A CA 1
ATOM 2827 C C . ALA A 1 372 ? -57.299 54.788 49.994 1.00 37.06 372 ALA A C 1
ATOM 2829 O O . ALA A 1 372 ? -58.474 55.072 49.801 1.00 37.06 372 ALA A O 1
ATOM 2830 N N . LEU A 1 373 ? -56.597 55.321 51.001 1.00 34.84 373 LEU A N 1
ATOM 2831 C CA . LEU A 1 373 ? -57.101 56.359 51.916 1.00 34.84 373 LEU A CA 1
ATOM 2832 C C . LEU A 1 373 ? -56.651 57.783 51.529 1.00 34.84 373 LEU A C 1
ATOM 2834 O O . LEU A 1 373 ? -57.051 58.744 52.184 1.00 34.84 373 LEU A O 1
ATOM 2838 N N . LEU A 1 374 ? -55.814 57.922 50.493 1.00 35.94 374 LEU A N 1
ATOM 2839 C CA . LEU A 1 374 ? -55.300 59.200 49.967 1.00 35.94 374 LEU A CA 1
ATOM 2840 C C . LEU A 1 374 ? -55.827 59.550 48.557 1.00 35.94 374 LEU A C 1
ATOM 2842 O O . LEU A 1 374 ? -55.398 60.549 47.977 1.00 35.94 374 LEU A O 1
ATOM 2846 N N . LEU A 1 375 ? -56.765 58.757 48.035 1.00 38.59 375 LEU A N 1
ATOM 2847 C CA . LEU A 1 375 ? -57.600 59.001 46.850 1.00 38.59 375 LEU A CA 1
ATOM 2848 C C . LEU A 1 375 ? -59.061 59.010 47.299 1.00 38.59 375 LEU A C 1
ATOM 2850 O O . LEU A 1 375 ? -59.832 59.820 46.738 1.00 38.59 375 LEU A O 1
#

pLDDT: mean 78.31, std 19.38, range [34.84, 98.62]

Organism: Fraserbacteria sp. (strain RBG_16_55_9) (NCBI:txid1817864)

Foldseek 3Di:
DDDDDPDPPVVVVVVVVVVVVVVVPVVPVVVVVVVVVVVVVVVVVVVVVVVVVVVVVVVVVVVVVVVVVVVVVVVVVVVVVVVVVVVVVVVVVVVVVVVVVVVVVVVVVVVCVVVVVVVVVVVVVVVVVVVVVVVVVVVVVVVVVVVVVVVVVVVVVVVVVVVVVVVVVVVVVVVVVVVVVVVVVVVVVVVVVVVVVVVVVVVVVVVVVVVVVLVVLVVVVVVVLVVLVVVLVVLVVVLVVLVVVLVVLVVVLVVLVVVLVVVVVPPPDPPPPVVNVVSVVVNVVSVVVSVVSVVVSVVSVVVSVVSVVVSVVCVVVSVCVSCVCPQPPVRVVVVVVVVVVVVVVVVVVVVVVVCVVVVVVVVVVVVVVVVVVVD

Radius of gyration: 116.23 Å; chains: 1; bounding box: 192×90×355 Å

Secondary structure (DSSP, 8-state):
-----SSHHHHHHHHHHHHHTTTTSSSSSHHHHHHHHHHHHHHHHHHHHHHHHHHHHHHHHHHHHHHHHHHHHHHHHHHHHHHHHHHHHHHHHHHHHHHHHHHHHHHHHHHSHHHHHHHHHHHHHHHHHHHHHHHHHHHHHHHHHHHHHHHHHHHHHHHHHHHHHHHHHHHHHHHHHHHHHHHHHHHHHHHHHHHHHHHHHHHHHHHHHHHHHHHHHHHHHHHHHHHHHHHHHHHHHHHHHHHHHHHHHHHHHHHHHHHHHHTTT-TTS---HHHHHHHHHHHHHHHHHHHHHHHHHHHHHHHHHHHHHHHHHHHHHHHHHH-TT---HHHHHHHHHHHHHHHHHHHHHHHHHHHHHHHHHHHHHHHHHHHHT--